Protein AF-A0A835LWM2-F1 (afdb_monomer_lite)

Organism: NCBI:txid261450

pLDDT: mean 86.09, std 10.97, range [42.91, 97.75]

Foldseek 3Di:
DQPQDPVDDPSDDDQQQQAALLSVQALVCVQPDVVVCVVVVNDCVNRVVDDRDFDDQDPVCGSRNNVSLCVVLVPRHSPPVVSSVQSVQAPPDFDADPVRDTDGDDDDDADKDFLVPPVLLVLLVVLLVQADEPDPVLSVLLVVLSVPDGIGGQWDQDDDADADPVHNSTGGDDLQVLQPCVLVVLCVVQFPADPVRPDDGPDDPVNPDVVSSVVCAPPQEDEEASVCSNTNVSSNSSVCSVPHDSRRRYHYYYHDHDDAQPNHDADVVVVRHDDPVRCCVVQNPVRSVVVVVVVVD

Radius of gyration: 26.91 Å; chains: 1; bounding box: 52×51×79 Å

Secondary structure (DSSP, 8-state):
--S--TTSTTS-----TTT-HHHHHHHHHHHH-HHHHHHTT--GGGTTT--------BTTTBS-HHHHHHHHTT---TT-HHHHHHHH-S-SS--B-TTSPBP--------EEETT-HHHHHHHHHHHHTSEES-HHHHHHHHHHHHH--EEE-EESSSSSPEETTEEEEEEPTTTTTSSHHHHHHHHTT----TTS-S-----GGG--HHHHHHHPSPS-EEEEGGGIIIIIHHHHHHHHHHS-GGGS--EEEEEPPPEETTEE-BTTTTB---HHHHHHHH-HHHHHHHHHHTT-

InterPro domains:
  IPR004493 Leucyl-tRNA synthetase, class Ia, archaeal/eukaryotic cytosolic [PTHR45794] (89-212)
  IPR014729 Rossmann-like alpha/beta/alpha sandwich fold [G3DSA:3.40.50.620] (72-296)
  IPR032678 tRNA synthetases class I, catalytic domain [PF01406] (217-294)

Structure (mmCIF, N/CA/C/O backbone):
data_AF-A0A835LWM2-F1
#
_entry.id   AF-A0A835LWM2-F1
#
loop_
_atom_site.group_PDB
_atom_site.id
_atom_site.type_symbol
_atom_site.label_atom_id
_atom_site.label_alt_id
_atom_site.label_comp_id
_atom_site.label_asym_id
_atom_site.label_entity_id
_atom_site.label_seq_id
_atom_site.pdbx_PDB_ins_code
_atom_site.Cartn_x
_atom_site.Cartn_y
_atom_site.Cartn_z
_atom_site.occupancy
_atom_site.B_iso_or_equiv
_atom_site.auth_seq_id
_atom_site.auth_comp_id
_atom_site.auth_asym_id
_atom_site.auth_atom_id
_atom_site.pdbx_PDB_model_num
ATOM 1 N N . MET A 1 1 ? -22.841 -12.335 31.729 1.00 42.91 1 MET A N 1
ATOM 2 C CA . MET A 1 1 ? -21.397 -12.151 31.981 1.00 42.91 1 MET A CA 1
ATOM 3 C C . MET A 1 1 ? -21.048 -10.780 31.449 1.00 42.91 1 MET A C 1
ATOM 5 O O . MET A 1 1 ? -21.473 -10.486 30.340 1.00 42.91 1 MET A O 1
ATOM 9 N N . LEU A 1 2 ? -20.405 -9.938 32.259 1.00 60.16 2 LEU A N 1
ATOM 10 C CA . LEU A 1 2 ? -19.974 -8.602 31.835 1.00 60.16 2 LEU A CA 1
ATOM 11 C C . LEU A 1 2 ? -18.946 -8.735 30.698 1.00 60.16 2 LEU A C 1
ATOM 13 O O . LEU A 1 2 ? -18.281 -9.762 30.588 1.00 60.16 2 LEU A O 1
ATOM 17 N N . THR A 1 3 ? -18.873 -7.732 29.828 1.00 69.06 3 THR A N 1
ATOM 18 C CA . THR A 1 3 ? -18.238 -7.748 28.493 1.00 69.06 3 THR A CA 1
ATOM 19 C C . THR A 1 3 ? -16.703 -7.799 28.482 1.00 69.06 3 THR A C 1
ATOM 21 O O . THR A 1 3 ? -16.093 -7.643 27.425 1.00 69.06 3 THR A O 1
ATOM 24 N N . ILE A 1 4 ? -16.067 -8.063 29.625 1.00 77.25 4 ILE A N 1
ATOM 25 C CA . ILE A 1 4 ? -14.609 -8.104 29.768 1.00 77.25 4 ILE A CA 1
ATOM 26 C C . ILE A 1 4 ? -14.069 -9.385 29.128 1.00 77.25 4 ILE A C 1
ATOM 28 O O . ILE A 1 4 ? -14.462 -10.493 29.500 1.00 77.25 4 ILE A O 1
ATOM 32 N N . LYS A 1 5 ? -13.153 -9.234 28.169 1.00 73.00 5 LYS A N 1
ATOM 33 C CA . LYS A 1 5 ? -12.475 -10.369 27.541 1.00 73.00 5 LYS A CA 1
ATOM 34 C C . LYS A 1 5 ? -11.307 -10.829 28.418 1.00 73.00 5 LYS A C 1
ATOM 36 O O . LYS A 1 5 ? -10.469 -10.022 28.802 1.00 73.00 5 LYS A O 1
ATOM 41 N N . SER A 1 6 ? -11.256 -12.120 28.734 1.00 71.94 6 SER A N 1
ATOM 42 C CA . SER A 1 6 ? -10.211 -12.719 29.580 1.00 71.94 6 SER A CA 1
ATOM 43 C C . SER A 1 6 ? -8.930 -13.084 28.822 1.00 71.94 6 SER A C 1
ATOM 45 O O . SER A 1 6 ? -7.964 -13.517 29.437 1.00 71.94 6 SER A O 1
ATOM 47 N N . ASP A 1 7 ? -8.931 -12.955 27.495 1.00 65.56 7 ASP A N 1
ATOM 48 C CA . ASP A 1 7 ? -7.812 -13.271 26.599 1.00 65.56 7 ASP A CA 1
ATOM 49 C C . ASP A 1 7 ? -6.861 -12.080 26.374 1.00 65.56 7 ASP A C 1
ATOM 51 O O . ASP A 1 7 ? -5.832 -12.231 25.716 1.00 65.56 7 ASP A O 1
ATOM 55 N N . LYS A 1 8 ? -7.186 -10.895 26.914 1.00 56.41 8 LYS A N 1
ATOM 56 C CA . LYS A 1 8 ? -6.400 -9.665 26.758 1.00 56.41 8 LYS A CA 1
ATOM 57 C C . LYS A 1 8 ? -6.154 -8.976 28.101 1.00 56.41 8 LYS A C 1
ATOM 59 O O . LYS A 1 8 ? -7.088 -8.644 28.827 1.00 56.41 8 LYS A O 1
ATOM 64 N N . GLY A 1 9 ? -4.884 -8.689 28.389 1.00 70.25 9 GLY A N 1
ATOM 65 C CA . GLY A 1 9 ? -4.468 -7.957 29.588 1.00 70.25 9 GLY A CA 1
ATOM 66 C C . GLY A 1 9 ? -4.586 -8.775 30.877 1.00 70.25 9 GLY A C 1
ATOM 67 O O . GLY A 1 9 ? -4.495 -9.998 30.871 1.00 70.25 9 GLY A O 1
ATOM 68 N N . THR A 1 10 ? -4.761 -8.085 32.004 1.00 76.75 10 THR A N 1
ATOM 69 C CA . THR A 1 10 ? -4.812 -8.690 33.349 1.00 76.75 10 THR A CA 1
ATOM 70 C C . THR A 1 10 ? -6.222 -9.103 33.780 1.00 76.75 10 THR A C 1
ATOM 72 O O . THR A 1 10 ? -6.407 -9.582 34.896 1.00 76.75 10 THR A O 1
ATOM 75 N N . GLY A 1 11 ? -7.236 -8.871 32.937 1.00 74.50 11 GLY A N 1
ATOM 76 C CA . GLY A 1 11 ? -8.647 -9.003 33.312 1.00 74.50 11 GLY A CA 1
ATOM 77 C C . GLY A 1 11 ? -9.158 -7.896 34.247 1.00 74.50 11 GLY A C 1
ATOM 78 O O . GLY A 1 11 ? -10.322 -7.927 34.640 1.00 74.50 11 GLY A O 1
ATOM 79 N N . ILE A 1 12 ? -8.314 -6.913 34.582 1.00 79.62 12 ILE A N 1
ATOM 80 C CA . ILE A 1 12 ? -8.659 -5.718 35.359 1.00 79.62 12 ILE A CA 1
ATOM 81 C C . ILE A 1 12 ? -8.529 -4.509 34.432 1.00 79.62 12 ILE A C 1
ATOM 83 O O . ILE A 1 12 ? -7.477 -4.301 33.829 1.00 79.62 12 ILE A O 1
ATOM 87 N N . LEU A 1 13 ? -9.596 -3.719 34.321 1.00 81.50 13 LEU A N 1
ATOM 88 C CA . LEU A 1 13 ? -9.661 -2.538 33.461 1.00 81.50 13 LEU A CA 1
ATOM 89 C C . LEU A 1 13 ? -9.778 -1.268 34.307 1.00 81.50 13 LEU A C 1
ATOM 91 O O . LEU A 1 13 ? -10.368 -1.275 35.388 1.00 81.50 13 LEU A O 1
ATOM 95 N N . THR A 1 14 ? -9.210 -0.178 33.805 1.00 86.38 14 THR A N 1
ATOM 96 C CA . THR A 1 14 ? -9.350 1.164 34.379 1.00 86.38 14 THR A CA 1
ATOM 97 C C . THR A 1 14 ? -10.578 1.845 33.792 1.00 86.38 14 THR A C 1
ATOM 99 O O . THR A 1 14 ? -10.717 1.851 32.577 1.00 86.38 14 THR A O 1
ATOM 102 N N . SER A 1 15 ? -11.426 2.442 34.633 1.00 87.75 15 SER A N 1
ATOM 103 C CA . SER A 1 15 ? -12.630 3.152 34.182 1.00 87.75 15 SER A CA 1
ATOM 104 C C . SER A 1 15 ? -12.319 4.618 33.870 1.00 87.75 15 SER A C 1
ATOM 106 O O . SER A 1 15 ? -12.043 5.397 34.785 1.00 87.75 15 SER A O 1
ATOM 108 N N . VAL A 1 16 ? -12.364 4.987 32.587 1.00 87.88 16 VAL A N 1
ATOM 109 C CA . VAL A 1 16 ? -12.176 6.357 32.082 1.00 87.88 16 VAL A CA 1
ATOM 110 C C . VAL A 1 16 ? -13.416 6.774 31.271 1.00 87.88 16 VAL A C 1
ATOM 112 O O . VAL A 1 16 ? -13.389 6.819 30.041 1.00 87.88 16 VAL A O 1
ATOM 115 N N . PRO A 1 17 ? -14.545 7.076 31.940 1.00 88.19 17 PRO A N 1
ATOM 116 C CA . PRO A 1 17 ? -15.842 7.269 31.284 1.00 88.19 17 PRO A CA 1
ATOM 117 C C . PRO A 1 17 ? -15.944 8.539 30.423 1.00 88.19 17 PRO A C 1
ATOM 119 O O . PRO A 1 17 ? -16.955 8.734 29.758 1.00 88.19 17 PRO A O 1
ATOM 122 N N . SER A 1 18 ? -14.941 9.421 30.434 1.00 86.31 18 SER A N 1
ATOM 123 C CA . SER A 1 18 ? -14.879 10.593 29.551 1.00 86.31 18 SER A CA 1
ATOM 124 C C . SER A 1 18 ? -14.502 10.239 28.119 1.00 86.31 18 SER A C 1
ATOM 126 O O . SER A 1 18 ? -14.998 10.876 27.191 1.00 86.31 18 SER A O 1
ATOM 128 N N . ASP A 1 19 ? -13.659 9.218 27.949 1.00 81.06 19 ASP A N 1
ATOM 129 C CA . ASP A 1 19 ? -12.962 8.929 26.691 1.00 81.06 19 ASP A CA 1
ATOM 130 C C . ASP A 1 19 ? -13.097 7.467 26.233 1.00 81.06 19 ASP A C 1
ATOM 132 O O . ASP A 1 19 ? -12.756 7.135 25.102 1.00 81.06 19 ASP A O 1
ATOM 136 N N . SER A 1 20 ? -13.658 6.588 27.071 1.00 84.12 20 SER A N 1
ATOM 137 C CA . SER A 1 20 ? -13.961 5.194 26.731 1.00 84.12 20 SER A CA 1
ATOM 138 C C . SER A 1 20 ? -15.479 4.945 26.675 1.00 84.12 20 SER A C 1
ATOM 140 O O . SER A 1 20 ? -16.155 5.054 27.706 1.00 84.12 20 SER A O 1
ATOM 142 N N . PRO A 1 21 ? -16.042 4.570 25.503 1.00 87.62 21 PRO A N 1
ATOM 143 C CA . PRO A 1 21 ? -17.463 4.238 25.365 1.00 87.62 21 PRO A CA 1
ATOM 144 C C . PRO A 1 21 ? -17.939 3.099 26.280 1.00 87.62 21 PRO A C 1
ATOM 146 O O . PRO A 1 21 ? -19.054 3.162 26.803 1.00 87.62 21 PRO A O 1
ATOM 149 N N . ASP A 1 22 ? -17.108 2.073 26.522 1.00 86.94 22 ASP A N 1
ATOM 150 C CA . ASP A 1 22 ? -17.476 0.980 27.439 1.00 86.94 22 ASP A CA 1
ATOM 151 C C . ASP A 1 22 ? -17.623 1.487 28.870 1.00 86.94 22 ASP A C 1
ATOM 153 O O . ASP A 1 22 ? -18.578 1.128 29.558 1.00 86.94 22 ASP A O 1
ATOM 157 N N . ASP A 1 23 ? -16.678 2.318 29.315 1.00 89.62 23 ASP A N 1
ATOM 158 C CA . ASP A 1 23 ? -16.630 2.806 30.691 1.00 89.62 23 ASP A CA 1
ATOM 159 C C . ASP A 1 23 ? -17.787 3.763 30.955 1.00 89.62 23 ASP A C 1
ATOM 161 O O . ASP A 1 23 ? -18.450 3.667 31.993 1.00 89.62 23 ASP A O 1
ATOM 165 N N . PHE A 1 24 ? -18.084 4.632 29.981 1.00 90.31 24 PHE A N 1
ATOM 166 C CA . PHE A 1 24 ? -19.255 5.500 30.013 1.00 90.31 24 PHE A CA 1
ATOM 167 C C . PHE A 1 24 ? -20.541 4.679 30.145 1.00 90.31 24 PHE A C 1
ATOM 169 O O . PHE A 1 24 ? -21.335 4.911 31.060 1.00 90.31 24 PHE A O 1
ATOM 176 N N . MET A 1 25 ? -20.733 3.669 29.288 1.00 90.56 25 MET A N 1
ATOM 177 C CA . MET A 1 25 ? -21.950 2.856 29.300 1.00 90.56 25 MET A CA 1
ATOM 178 C C . MET A 1 25 ? -22.062 1.942 30.521 1.00 90.56 25 MET A C 1
ATOM 180 O O . MET A 1 25 ? -23.168 1.740 31.029 1.00 90.56 25 MET A O 1
ATOM 184 N N . ALA A 1 26 ? -20.950 1.414 31.033 1.00 91.06 26 ALA A N 1
ATOM 185 C CA . ALA A 1 26 ? -20.928 0.622 32.257 1.00 91.06 26 ALA A CA 1
ATOM 186 C C . ALA A 1 26 ? -21.285 1.476 33.483 1.00 91.06 26 ALA A C 1
ATOM 188 O O . ALA A 1 26 ? -22.109 1.059 34.305 1.00 91.06 26 ALA A O 1
ATOM 189 N N . LEU A 1 27 ? -20.733 2.692 33.583 1.00 91.12 27 LEU A N 1
ATOM 190 C CA . LEU A 1 27 ? -21.078 3.648 34.636 1.00 91.12 27 LEU A CA 1
ATOM 191 C C . LEU A 1 27 ? -22.541 4.100 34.523 1.00 91.12 27 LEU A C 1
ATOM 193 O O . LEU A 1 27 ? -23.259 4.124 35.524 1.00 91.12 27 LEU A O 1
ATOM 197 N N . HIS A 1 28 ? -23.006 4.397 33.310 1.00 90.94 28 HIS A N 1
ATOM 198 C CA . HIS A 1 28 ? -24.390 4.774 33.031 1.00 90.94 28 HIS A CA 1
ATOM 199 C C . HIS A 1 28 ? -25.379 3.664 33.425 1.00 90.94 28 HIS A C 1
ATOM 201 O O . HIS A 1 28 ? -26.352 3.922 34.137 1.00 90.94 28 HIS A O 1
ATOM 207 N N . ASP A 1 29 ? -25.104 2.410 33.050 1.00 91.38 29 ASP A N 1
ATOM 208 C CA . ASP A 1 29 ? -25.907 1.250 33.450 1.00 91.38 29 ASP A CA 1
ATOM 209 C C . ASP A 1 29 ? -25.935 1.078 34.976 1.00 91.38 29 ASP A C 1
ATOM 211 O O . ASP A 1 29 ? -26.999 0.821 35.549 1.00 91.38 29 ASP A O 1
ATOM 215 N N . LEU A 1 30 ? -24.792 1.249 35.651 1.00 90.81 30 LEU A N 1
ATOM 216 C CA . LEU A 1 30 ? -24.713 1.187 37.110 1.00 90.81 30 LEU A CA 1
ATOM 217 C C . LEU A 1 30 ? -25.484 2.325 37.781 1.00 90.81 30 LEU A C 1
ATOM 219 O O . LEU A 1 30 ? -26.074 2.078 38.830 1.00 90.81 30 LEU A O 1
ATOM 223 N N . LYS A 1 31 ? -25.537 3.533 37.204 1.00 91.12 31 LYS A N 1
ATOM 224 C CA . LYS A 1 31 ? -26.356 4.649 37.713 1.00 91.12 31 LYS A CA 1
ATOM 225 C C . LYS A 1 31 ? -27.856 4.401 37.509 1.00 91.12 31 LYS A C 1
ATOM 227 O O . LYS A 1 31 ? -28.630 4.591 38.449 1.00 91.12 31 LYS A O 1
ATOM 232 N N . GLN A 1 32 ? -28.267 3.923 36.333 1.00 90.62 32 GLN A N 1
ATOM 233 C CA . GLN A 1 32 ? -29.682 3.770 35.970 1.00 90.62 32 GLN A CA 1
ATOM 234 C C . GLN A 1 32 ? -30.365 2.512 36.517 1.00 90.62 32 GLN A C 1
ATOM 236 O O . GLN A 1 32 ? -31.584 2.511 36.679 1.00 90.62 32 GLN A O 1
ATOM 241 N N . LYS A 1 33 ? -29.622 1.429 36.785 1.00 91.38 33 LYS A N 1
ATOM 242 C CA . LYS A 1 33 ? -30.196 0.124 37.159 1.00 91.38 33 LYS A CA 1
ATOM 243 C C . LYS A 1 33 ? -29.842 -0.247 38.611 1.00 91.38 33 LYS A C 1
ATOM 245 O O . LYS A 1 33 ? -28.881 -0.987 38.825 1.00 91.38 33 LYS A O 1
ATOM 250 N N . PRO A 1 34 ? -30.643 0.149 39.626 1.00 90.12 34 PRO A N 1
ATOM 251 C CA . PRO A 1 34 ? -30.417 -0.247 41.024 1.00 90.12 34 PRO A CA 1
ATOM 252 C C . PRO A 1 34 ? -30.343 -1.766 41.230 1.00 90.12 34 PRO A C 1
ATOM 254 O O . PRO A 1 34 ? -29.564 -2.249 42.047 1.00 90.12 34 PRO A O 1
ATOM 257 N N . ALA A 1 35 ? -31.096 -2.540 40.438 1.00 89.88 35 ALA A N 1
ATOM 258 C CA . ALA A 1 35 ? -31.050 -4.002 40.465 1.00 89.88 35 ALA A CA 1
ATOM 259 C C . ALA A 1 35 ? -29.667 -4.566 40.086 1.00 89.88 35 ALA A C 1
ATOM 261 O O . ALA A 1 35 ? -29.256 -5.597 40.615 1.00 89.88 35 ALA A O 1
ATOM 262 N N . LEU A 1 36 ? -28.931 -3.884 39.198 1.00 87.94 36 LEU A N 1
ATOM 263 C CA . LEU A 1 36 ? -27.567 -4.262 38.833 1.00 87.94 36 LEU A CA 1
ATOM 264 C C . LEU A 1 36 ? -26.616 -4.039 40.014 1.00 87.94 36 LEU A C 1
ATOM 266 O O . LEU A 1 36 ? -25.817 -4.919 40.324 1.00 87.94 36 LEU A O 1
ATOM 270 N N . ARG A 1 37 ? -26.760 -2.909 40.719 1.00 91.56 37 ARG A N 1
ATOM 271 C CA . ARG A 1 37 ? -25.985 -2.608 41.931 1.00 91.56 37 ARG A CA 1
ATOM 272 C C . ARG A 1 37 ? -26.254 -3.631 43.036 1.00 91.56 37 ARG A C 1
ATOM 274 O O . ARG A 1 37 ? -25.315 -4.221 43.565 1.00 91.56 37 ARG A O 1
ATOM 281 N N . ALA A 1 38 ? -27.528 -3.933 43.292 1.00 91.06 38 ALA A N 1
ATOM 282 C CA . ALA A 1 38 ? -27.942 -4.927 44.281 1.00 91.06 38 ALA A CA 1
ATOM 283 C C . ALA A 1 38 ? -27.406 -6.335 43.969 1.00 91.06 38 ALA A C 1
ATOM 285 O O . ALA A 1 38 ? -26.921 -7.021 44.865 1.00 91.06 38 ALA A O 1
ATOM 286 N N . LYS A 1 39 ? -27.432 -6.751 42.694 1.00 91.81 39 LYS A N 1
ATOM 287 C CA . LYS A 1 39 ? -26.934 -8.064 42.253 1.00 91.81 39 LYS A CA 1
ATOM 288 C C . LYS A 1 39 ? -25.456 -8.289 42.584 1.00 91.81 39 LYS A C 1
ATOM 290 O O . LYS A 1 39 ? -25.072 -9.416 42.884 1.00 91.81 39 LYS A O 1
ATOM 295 N N . TYR A 1 40 ? -24.639 -7.243 42.494 1.00 89.56 40 TYR A N 1
ATOM 296 C CA . TYR A 1 40 ? -23.192 -7.318 42.707 1.00 89.56 40 TYR A CA 1
ATOM 297 C C . TYR A 1 40 ? -22.746 -6.755 44.065 1.00 89.56 40 TYR A C 1
ATOM 299 O O . TYR A 1 40 ? -21.550 -6.659 44.314 1.00 89.56 40 TYR A O 1
ATOM 307 N N . GLY A 1 41 ? -23.684 -6.385 44.946 1.00 91.88 41 GLY A N 1
ATOM 308 C CA . GLY A 1 41 ? -23.368 -5.803 46.254 1.00 91.88 41 GLY A CA 1
ATOM 309 C C . GLY A 1 41 ? -22.693 -4.429 46.178 1.00 91.88 41 GLY A C 1
ATOM 310 O O . GLY A 1 41 ? -21.988 -4.038 47.106 1.00 91.88 41 GLY A O 1
ATOM 311 N N . VAL A 1 42 ? -22.883 -3.699 45.076 1.00 92.06 42 VAL A N 1
ATOM 312 C CA . VAL A 1 42 ? -22.322 -2.358 44.878 1.00 92.06 42 VAL A CA 1
ATOM 313 C C . VAL A 1 42 ? -23.188 -1.347 45.619 1.00 92.06 42 VAL A C 1
ATOM 315 O O . VAL A 1 42 ? -24.398 -1.282 45.405 1.00 92.06 42 VAL A O 1
ATOM 318 N N . LYS A 1 43 ? -22.575 -0.551 46.494 1.00 92.19 43 LYS A N 1
ATOM 319 C CA . LYS A 1 43 ? -23.281 0.486 47.249 1.00 92.19 43 LYS A CA 1
ATOM 320 C C . LYS A 1 43 ? -23.489 1.743 46.408 1.00 92.19 43 LYS A C 1
ATOM 322 O O . LYS A 1 43 ? -22.657 2.084 45.572 1.00 92.19 43 LYS A O 1
ATOM 327 N N . ASP A 1 44 ? -24.560 2.476 46.694 1.00 90.75 44 ASP A N 1
ATOM 328 C CA . ASP A 1 44 ? -24.880 3.732 46.008 1.00 90.75 44 ASP A CA 1
ATOM 329 C C . ASP A 1 44 ? -23.759 4.782 46.150 1.00 90.75 44 ASP A C 1
ATOM 331 O O . ASP A 1 44 ? -23.436 5.473 45.185 1.00 90.75 44 ASP A O 1
ATOM 335 N N . GLU A 1 45 ? -23.097 4.829 47.311 1.00 93.00 45 GLU A N 1
ATOM 336 C CA . GLU A 1 45 ? -21.941 5.698 47.590 1.00 93.00 45 GLU A CA 1
ATOM 337 C C . GLU A 1 45 ? -20.729 5.444 46.674 1.00 93.00 45 GLU A C 1
ATOM 339 O O . GLU A 1 45 ? -19.902 6.332 46.504 1.00 93.00 45 GLU A O 1
ATOM 344 N N . TRP A 1 46 ? -20.623 4.262 46.055 1.00 91.56 46 TRP A N 1
ATOM 345 C CA . TRP A 1 46 ? -19.506 3.906 45.170 1.00 91.56 46 TRP A CA 1
ATOM 346 C C . TRP A 1 46 ? -19.749 4.255 43.701 1.00 91.56 46 TRP A C 1
ATOM 348 O O . TRP A 1 46 ? -18.865 4.043 42.878 1.00 91.56 46 TRP A O 1
ATOM 358 N N . VAL A 1 47 ? -20.942 4.744 43.347 1.00 91.25 47 VAL A N 1
ATOM 359 C CA . VAL A 1 47 ? -21.322 4.986 41.946 1.00 91.25 47 VAL A CA 1
ATOM 360 C C . VAL A 1 47 ? -21.981 6.347 41.771 1.00 91.25 47 VAL A C 1
ATOM 362 O O . VAL A 1 47 ? -21.578 7.112 40.901 1.00 91.25 47 VAL A O 1
ATOM 365 N N . LEU A 1 48 ? -23.003 6.658 42.574 1.00 90.56 48 LEU A N 1
ATOM 366 C CA . LEU A 1 48 ? -23.838 7.843 42.362 1.00 90.56 48 LEU A CA 1
ATOM 367 C C . LEU A 1 48 ? -23.071 9.172 42.471 1.00 90.56 48 LEU A C 1
ATOM 369 O O . LEU A 1 48 ? -23.352 10.043 41.653 1.00 90.56 48 LEU A O 1
ATOM 373 N N . PRO A 1 49 ? -22.102 9.348 43.395 1.00 94.50 49 PRO A N 1
ATOM 374 C CA . PRO A 1 49 ? -21.346 10.598 43.490 1.00 94.50 49 PRO A CA 1
ATOM 375 C C . PRO A 1 49 ? -20.355 10.835 42.342 1.00 94.50 49 PRO A C 1
ATOM 377 O O . PRO A 1 49 ? -19.854 11.949 42.199 1.00 94.50 49 PRO A O 1
ATOM 380 N N . PHE A 1 50 ? -20.020 9.807 41.556 1.00 90.88 50 PHE A N 1
ATOM 381 C CA . PHE A 1 50 ? -18.985 9.907 40.531 1.00 90.88 50 PHE A CA 1
ATOM 382 C C . PHE A 1 50 ? -19.571 10.388 39.207 1.00 90.88 50 PHE A C 1
ATOM 384 O O . PHE A 1 50 ? -20.298 9.667 38.522 1.00 90.88 50 PHE A O 1
ATOM 391 N N . GLU A 1 51 ? -19.249 11.624 38.842 1.00 89.44 51 GLU A N 1
ATOM 392 C CA . GLU A 1 51 ? -19.571 12.207 37.541 1.00 89.44 51 GLU A CA 1
ATOM 393 C C . GLU A 1 51 ? -18.429 12.027 36.538 1.00 89.44 51 GLU A C 1
ATOM 395 O O . GLU A 1 51 ? -17.276 11.811 36.910 1.00 89.44 51 GLU A O 1
ATOM 400 N N . VAL A 1 52 ? -18.761 12.110 35.248 1.00 88.44 52 VAL A N 1
ATOM 401 C CA . VAL A 1 52 ? -17.773 12.020 34.167 1.00 88.44 52 VAL A CA 1
ATOM 402 C C . VAL A 1 52 ? -16.902 13.275 34.178 1.00 88.44 52 VAL A C 1
ATOM 404 O O . VAL A 1 52 ? -17.389 14.377 33.905 1.00 88.44 52 VAL A O 1
ATOM 407 N N . LEU A 1 53 ? -15.623 13.099 34.508 1.00 87.25 53 LEU A N 1
ATOM 408 C CA . LEU A 1 53 ? -14.636 14.174 34.570 1.00 87.25 53 LEU A CA 1
ATOM 409 C C . LEU A 1 53 ? -14.002 14.388 33.190 1.00 87.25 53 LEU A C 1
ATOM 411 O O . LEU A 1 53 ? -13.458 13.430 32.652 1.00 87.25 53 LEU A O 1
ATOM 415 N N . PRO A 1 54 ? -14.032 15.604 32.622 1.00 86.62 54 PRO A N 1
ATOM 416 C CA . PRO A 1 54 ? -13.359 15.884 31.358 1.00 86.62 54 PRO A CA 1
ATOM 417 C C . PRO A 1 54 ? -11.835 15.829 31.535 1.00 86.62 54 PRO A C 1
ATOM 419 O O . PRO A 1 54 ? -11.292 16.462 32.443 1.00 86.62 54 PRO A O 1
ATOM 422 N N . ILE A 1 55 ? -11.147 15.078 30.670 1.00 78.12 55 ILE A N 1
ATOM 423 C CA . ILE A 1 55 ? -9.681 14.917 30.705 1.00 78.12 55 ILE A CA 1
ATOM 424 C C . ILE A 1 55 ? -9.068 15.403 29.394 1.00 78.12 55 ILE A C 1
ATOM 426 O O . ILE A 1 55 ? -8.160 16.234 29.402 1.00 78.12 55 ILE A O 1
ATOM 430 N N . ILE A 1 56 ? -9.566 14.890 28.269 1.00 77.31 56 ILE A N 1
ATOM 431 C CA . ILE A 1 56 ? -9.046 15.178 26.936 1.00 77.31 56 ILE A CA 1
ATOM 432 C C . ILE A 1 56 ? -10.093 15.981 26.173 1.00 77.31 56 ILE A C 1
ATOM 434 O O . ILE A 1 56 ? -11.260 15.610 26.120 1.00 77.31 56 ILE A O 1
ATOM 438 N N . ASN A 1 57 ? -9.665 17.086 25.563 1.00 79.50 57 ASN A N 1
ATOM 439 C CA . ASN A 1 57 ? -10.502 17.842 24.644 1.00 79.50 57 ASN A CA 1
ATOM 440 C C . ASN A 1 57 ? -10.116 17.501 23.205 1.00 79.50 57 ASN A C 1
ATOM 442 O O . ASN A 1 57 ? -9.022 17.849 22.752 1.00 79.50 57 ASN A O 1
ATOM 446 N N . ILE A 1 58 ? -11.018 16.830 22.495 1.00 75.19 58 ILE A N 1
ATOM 447 C CA . ILE A 1 58 ? -10.861 16.509 21.079 1.00 75.19 58 ILE A CA 1
ATOM 448 C C . ILE A 1 58 ? -11.659 17.552 20.285 1.00 75.19 58 ILE A C 1
ATOM 450 O O . ILE A 1 58 ? -12.868 17.634 20.485 1.00 75.19 58 ILE A O 1
ATOM 454 N N . PRO A 1 59 ? -11.051 18.328 19.366 1.00 72.62 59 PRO A N 1
ATOM 455 C CA . PRO A 1 59 ? -11.706 19.472 18.716 1.00 72.62 59 PRO A CA 1
ATOM 456 C C . PRO A 1 59 ? -13.098 19.203 18.118 1.00 72.62 59 PRO A C 1
ATOM 458 O O . PRO A 1 59 ? -13.962 20.076 18.149 1.00 72.62 59 PRO A O 1
ATOM 461 N N . GLU A 1 60 ? -13.338 17.997 17.603 1.00 73.62 60 GLU A N 1
ATOM 462 C CA . GLU A 1 60 ? -14.611 17.597 16.984 1.00 73.62 60 GLU A CA 1
ATOM 463 C C . GLU A 1 60 ? -15.611 17.001 17.996 1.00 73.62 60 GLU A C 1
ATOM 465 O O . GLU A 1 60 ? -16.834 17.130 17.845 1.00 73.62 60 GLU A O 1
ATOM 470 N N . PHE A 1 61 ? -15.115 16.396 19.079 1.00 70.00 61 PHE A N 1
ATOM 471 C CA . PHE A 1 61 ? -15.929 15.655 20.047 1.00 70.00 61 PHE A CA 1
ATOM 472 C C . PHE A 1 61 ? -16.141 16.388 21.381 1.00 70.00 61 PHE A C 1
ATOM 474 O O . PHE A 1 61 ? -17.088 16.074 22.097 1.00 70.00 61 PHE A O 1
ATOM 481 N N . GLY A 1 62 ? -15.359 17.426 21.668 1.00 82.38 62 GLY A N 1
ATOM 482 C CA . GLY A 1 62 ? -15.374 18.159 22.930 1.00 82.38 62 GLY A CA 1
ATOM 483 C C . GLY A 1 62 ? -14.548 17.479 24.022 1.00 82.38 62 GLY A C 1
ATOM 484 O O . GLY A 1 62 ? -13.673 16.659 23.749 1.00 82.38 62 GLY A O 1
ATOM 485 N N . ASP A 1 63 ? -14.841 17.838 25.269 1.00 84.69 63 ASP A N 1
ATOM 486 C CA . ASP A 1 63 ? -14.138 17.413 26.485 1.00 84.69 63 ASP A CA 1
ATOM 487 C C . ASP A 1 63 ? -14.678 16.107 27.108 1.00 84.69 63 ASP A C 1
ATOM 489 O O . ASP A 1 63 ? -14.153 15.624 28.113 1.00 84.69 63 ASP A O 1
ATOM 493 N N . LYS A 1 64 ? -15.727 15.533 26.502 1.00 85.69 64 LYS A N 1
ATOM 494 C CA . LYS A 1 64 ? -16.351 14.249 26.861 1.00 85.69 64 LYS A CA 1
ATOM 495 C C . LYS A 1 64 ? -16.676 13.443 25.608 1.00 85.69 64 LYS A C 1
ATOM 497 O O . LYS A 1 64 ? -17.834 13.292 25.204 1.00 85.69 64 LYS A O 1
ATOM 502 N N . SER A 1 65 ? -15.623 12.966 24.961 1.00 82.94 65 SER A N 1
ATOM 503 C CA . SER A 1 65 ? -15.705 12.292 23.668 1.00 82.94 65 SER A CA 1
ATOM 504 C C . SER A 1 65 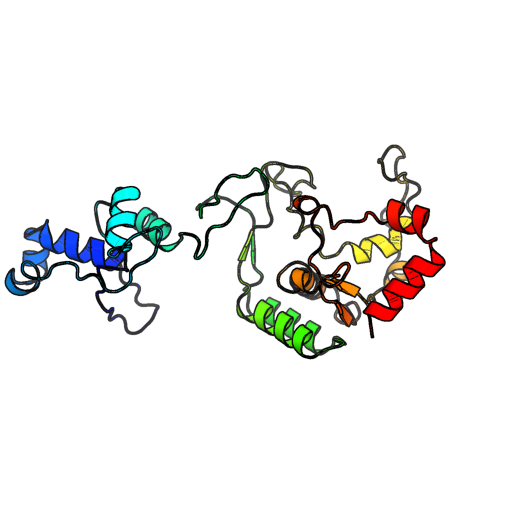? -16.598 11.042 23.708 1.00 82.94 65 SER A C 1
ATOM 506 O O . SER A 1 65 ? -17.490 10.899 22.868 1.00 82.94 65 SER A O 1
ATOM 508 N N . ALA A 1 66 ? -16.460 10.197 24.734 1.00 84.81 66 ALA A N 1
ATOM 509 C CA . ALA A 1 66 ? -17.232 8.963 24.875 1.00 84.81 66 ALA A CA 1
ATOM 510 C C . ALA A 1 66 ? -18.736 9.204 25.057 1.00 84.81 66 ALA A C 1
ATOM 512 O O . ALA A 1 66 ? -19.549 8.506 24.449 1.00 84.81 66 ALA A O 1
ATOM 513 N N . GLU A 1 67 ? -19.118 10.209 25.851 1.00 87.50 67 GLU A N 1
ATOM 514 C CA . GLU A 1 67 ? -20.523 10.579 26.068 1.00 87.50 67 GLU A CA 1
ATOM 515 C C . GLU A 1 67 ? -21.184 11.017 24.755 1.00 87.50 67 GLU A C 1
ATOM 517 O O . GLU A 1 67 ? -22.298 10.588 24.433 1.00 87.50 67 GLU A O 1
ATOM 522 N N . LYS A 1 68 ? -20.476 11.829 23.960 1.00 85.19 68 LYS A N 1
ATOM 523 C CA . LYS A 1 68 ? -20.972 12.325 22.673 1.00 85.19 68 LYS A CA 1
ATOM 524 C C . LYS A 1 68 ? -21.130 11.198 21.655 1.00 85.19 68 LYS A C 1
ATOM 526 O O . LYS A 1 68 ? -22.177 11.108 21.018 1.00 85.19 68 LYS A O 1
ATOM 531 N N . VAL A 1 69 ? -20.138 10.313 21.542 1.00 84.56 69 VAL A N 1
ATOM 532 C CA . VAL A 1 69 ? -20.194 9.154 20.634 1.00 84.56 69 VAL A CA 1
ATOM 533 C C . VAL A 1 69 ? -21.328 8.203 21.028 1.00 84.56 69 VAL A C 1
ATOM 535 O O . VAL A 1 69 ? -22.149 7.850 20.181 1.00 84.56 69 VAL A O 1
ATOM 538 N N . CYS A 1 70 ? -21.456 7.858 22.315 1.00 86.62 70 CYS A N 1
ATOM 539 C CA . CYS A 1 70 ? -22.537 6.986 22.794 1.00 86.62 70 CYS A CA 1
ATOM 540 C C . CYS A 1 70 ? -23.926 7.598 22.556 1.00 86.62 70 CYS A C 1
ATOM 542 O O . CYS A 1 70 ? -24.865 6.886 22.195 1.00 86.62 70 CYS A O 1
ATOM 544 N N . SER A 1 71 ? -24.056 8.917 22.721 1.00 86.38 71 SER A N 1
ATOM 545 C CA . SER A 1 71 ? -25.304 9.643 22.464 1.00 86.38 71 SER A CA 1
ATOM 546 C C . SER A 1 71 ? -25.658 9.675 20.975 1.00 86.38 71 SER A C 1
ATOM 548 O O . SER A 1 71 ? -26.812 9.433 20.616 1.00 86.38 71 SER A O 1
ATOM 550 N N . ASN A 1 72 ? -24.672 9.917 20.105 1.00 85.19 72 ASN A N 1
ATOM 551 C CA . ASN A 1 72 ? -24.852 9.945 18.651 1.00 85.19 72 ASN A CA 1
ATOM 552 C C . ASN A 1 72 ? -25.285 8.577 18.105 1.00 85.19 72 ASN A C 1
ATOM 554 O O . ASN A 1 72 ? -26.254 8.495 17.349 1.00 85.19 72 ASN A O 1
ATOM 558 N N . LEU A 1 73 ? -24.623 7.505 18.552 1.00 84.25 73 LEU A N 1
ATOM 559 C CA . LEU A 1 73 ? -24.929 6.119 18.176 1.00 84.25 73 LEU A CA 1
ATOM 560 C C . LEU A 1 73 ? -26.122 5.527 18.950 1.00 84.25 73 LEU A C 1
ATOM 562 O O . LEU A 1 73 ? -26.507 4.382 18.725 1.00 84.25 73 LEU A O 1
ATOM 566 N N . LYS A 1 74 ? -26.748 6.309 19.845 1.00 88.06 74 LYS A N 1
ATOM 567 C CA . LYS A 1 74 ? -27.917 5.922 20.659 1.00 88.06 74 LYS A CA 1
ATOM 568 C C . LYS A 1 74 ? -27.710 4.609 21.428 1.00 88.06 74 LYS A C 1
ATOM 570 O O . LYS A 1 74 ? -28.637 3.801 21.535 1.00 88.06 74 LYS A O 1
ATOM 575 N N . ILE A 1 75 ? -26.515 4.418 21.982 1.00 87.44 75 ILE A N 1
ATOM 576 C CA . ILE A 1 75 ? -26.144 3.232 22.764 1.00 87.44 75 ILE A CA 1
ATOM 577 C C . ILE A 1 75 ? -26.901 3.257 24.094 1.00 87.44 75 ILE A C 1
ATOM 579 O O . ILE A 1 75 ? -26.908 4.271 24.791 1.00 87.44 75 ILE A O 1
ATOM 583 N N . LYS A 1 76 ? -27.577 2.158 24.454 1.00 85.88 76 LYS A N 1
ATOM 584 C CA . LYS A 1 76 ? -28.470 2.116 25.628 1.00 85.88 76 LYS A CA 1
ATOM 585 C C . LYS A 1 76 ? -27.942 1.251 26.758 1.00 85.88 76 LYS A C 1
ATOM 587 O O . LYS A 1 76 ? -28.339 1.453 27.905 1.00 85.88 76 LYS A O 1
ATOM 592 N N . SER A 1 77 ? -27.085 0.277 26.467 1.00 86.31 77 SER A N 1
ATOM 593 C CA . SER A 1 77 ? -26.484 -0.578 27.487 1.00 86.31 77 SER A CA 1
ATOM 594 C C . SER A 1 77 ? -25.067 -0.995 27.116 1.00 86.31 77 SER A C 1
ATOM 596 O O . SER A 1 77 ? -24.727 -1.134 25.949 1.00 86.31 77 SER A O 1
ATOM 598 N N . GLN A 1 78 ? -24.270 -1.333 28.130 1.00 83.31 78 GLN A N 1
ATOM 599 C CA . 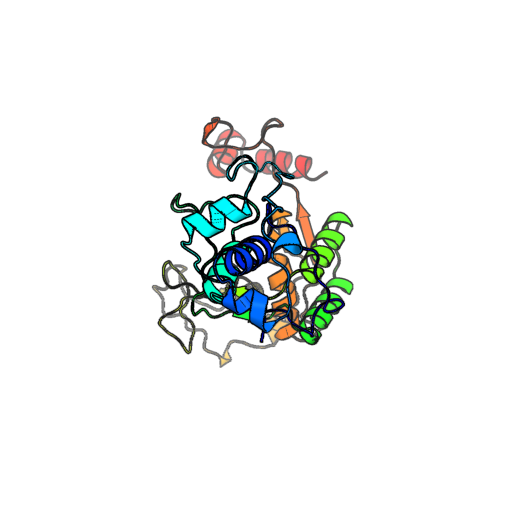GLN A 1 78 ? -22.950 -1.948 27.952 1.00 83.31 78 GLN A CA 1
ATOM 600 C C . GLN A 1 78 ? -22.984 -3.306 27.214 1.00 83.31 78 GLN A C 1
ATOM 602 O O . GLN A 1 78 ? -21.943 -3.864 26.881 1.00 83.31 78 GLN A O 1
ATOM 607 N N . ASN A 1 79 ? -24.174 -3.886 27.013 1.00 83.88 79 ASN A N 1
ATOM 608 C CA . ASN A 1 79 ? -24.357 -5.141 26.284 1.00 83.88 79 ASN A CA 1
ATOM 609 C C . ASN A 1 79 ? -24.550 -4.942 24.774 1.00 83.88 79 ASN A C 1
ATOM 611 O O . ASN A 1 79 ? -24.561 -5.940 24.053 1.00 83.88 79 ASN A O 1
ATOM 615 N N . ASP A 1 80 ? -24.675 -3.698 24.301 1.00 83.94 80 ASP A N 1
ATOM 616 C CA . ASP A 1 80 ? -24.813 -3.353 22.882 1.00 83.94 80 ASP A CA 1
ATOM 617 C C . ASP A 1 80 ? -23.443 -3.473 22.187 1.00 83.94 80 ASP A C 1
ATOM 619 O O . ASP A 1 80 ? -22.834 -2.486 21.779 1.00 83.94 80 ASP A O 1
ATOM 623 N N . LYS A 1 81 ? -22.912 -4.702 22.122 1.00 79.25 81 LYS A N 1
ATOM 624 C CA . LYS A 1 81 ? -21.529 -4.997 21.712 1.00 79.25 81 LYS A CA 1
ATOM 625 C C . LYS A 1 81 ? -21.180 -4.460 20.329 1.00 79.25 81 LYS A C 1
ATOM 627 O O . LYS A 1 81 ? -20.060 -3.995 20.155 1.00 79.25 81 LYS A O 1
ATOM 632 N N . ASP A 1 82 ? -22.116 -4.529 19.389 1.00 76.50 82 ASP A N 1
ATOM 633 C CA . ASP A 1 82 ? -21.882 -4.115 18.005 1.00 76.50 82 ASP A CA 1
ATOM 634 C C . ASP A 1 82 ? -21.793 -2.586 17.910 1.00 76.50 82 ASP A C 1
ATOM 636 O O . ASP A 1 82 ? -20.812 -2.065 17.390 1.00 76.50 82 ASP A O 1
ATOM 640 N N . LEU A 1 83 ? -22.724 -1.865 18.547 1.00 79.75 83 LEU A N 1
ATOM 641 C CA . LEU A 1 83 ? -22.696 -0.397 18.614 1.00 79.75 83 LEU A CA 1
ATOM 642 C C . LEU A 1 83 ? -21.491 0.128 19.410 1.00 79.75 83 LEU A C 1
ATOM 644 O O . LEU A 1 83 ? -20.918 1.159 19.073 1.00 79.75 83 LEU A O 1
ATOM 648 N N . LEU A 1 84 ? -21.073 -0.578 20.466 1.00 78.06 84 LEU A N 1
ATOM 649 C CA . LEU A 1 84 ? -19.862 -0.238 21.222 1.00 78.06 84 LEU A CA 1
ATOM 650 C C . LEU A 1 84 ? -18.577 -0.556 20.456 1.00 78.06 84 LEU A C 1
ATOM 652 O O . LEU A 1 84 ? -17.557 0.088 20.690 1.00 78.06 84 LEU A O 1
ATOM 656 N N . ALA A 1 85 ? -18.593 -1.555 19.574 1.00 72.25 85 ALA A N 1
ATOM 657 C CA . ALA A 1 85 ? -17.480 -1.814 18.673 1.00 72.25 85 ALA A CA 1
ATOM 658 C C . ALA A 1 85 ? -17.402 -0.720 17.604 1.00 72.25 85 ALA A C 1
ATOM 660 O O . ALA A 1 85 ? -16.314 -0.213 17.360 1.00 72.25 85 ALA A O 1
ATOM 661 N N . GLU A 1 86 ? -18.536 -0.298 17.047 1.00 70.81 86 GLU A N 1
ATOM 662 C CA . GLU A 1 86 ? -18.636 0.824 16.107 1.00 70.81 86 GLU A CA 1
ATOM 663 C C . GLU A 1 86 ? -18.132 2.129 16.740 1.00 70.81 86 GLU A C 1
ATOM 665 O O . GLU A 1 86 ? -17.242 2.771 16.192 1.00 70.81 86 GLU A O 1
ATOM 670 N N . ALA A 1 87 ? -18.559 2.435 17.970 1.00 71.44 87 ALA A N 1
ATOM 671 C CA . ALA A 1 87 ? -18.097 3.595 18.740 1.00 71.44 87 ALA A CA 1
ATOM 672 C C . ALA A 1 87 ? -16.574 3.652 18.959 1.00 71.44 87 ALA A C 1
ATOM 674 O O . ALA A 1 87 ? -16.016 4.729 19.147 1.00 71.44 87 ALA A O 1
ATOM 675 N N . LYS A 1 88 ? -15.900 2.497 18.978 1.00 69.62 88 LYS A N 1
ATOM 676 C CA . LYS A 1 88 ? -14.433 2.394 19.108 1.00 69.62 88 LYS A CA 1
ATOM 677 C C . LYS A 1 88 ? -13.716 2.360 17.770 1.00 69.62 88 LYS A C 1
ATOM 679 O O . LYS A 1 88 ? -12.494 2.454 17.743 1.00 69.62 88 LYS A O 1
ATOM 684 N N . SER A 1 89 ? -14.465 2.118 16.703 1.00 64.19 89 SER A N 1
ATOM 685 C CA . SER A 1 89 ? -13.936 1.896 15.366 1.00 64.19 89 SER A CA 1
ATOM 686 C C . SER A 1 89 ? -13.963 3.173 14.533 1.00 64.19 89 SER A C 1
ATOM 688 O O . SER A 1 89 ? -13.571 3.115 13.378 1.00 64.19 89 SER A O 1
ATOM 690 N N . GLU A 1 90 ? -14.388 4.317 15.080 1.00 62.22 90 GLU A N 1
ATOM 691 C CA . GLU A 1 90 ? -14.278 5.614 14.402 1.00 62.22 90 GLU A CA 1
ATOM 692 C C . GLU A 1 90 ? -12.847 5.842 13.871 1.00 62.22 90 GLU A C 1
ATOM 694 O O . GLU A 1 90 ? -11.873 5.525 14.566 1.00 62.22 90 GLU A O 1
ATOM 699 N N . PRO A 1 91 ? -12.685 6.369 12.643 1.00 59.62 91 PRO A N 1
ATOM 700 C CA . PRO A 1 91 ? -11.369 6.641 12.085 1.00 59.62 91 PRO A CA 1
ATOM 701 C C . PRO A 1 91 ? -10.546 7.546 13.014 1.00 59.62 91 PRO A C 1
ATOM 703 O O . PRO A 1 91 ? -11.004 8.614 13.409 1.00 59.62 91 PRO A O 1
ATOM 706 N N . GLU A 1 92 ? -9.292 7.176 13.304 1.00 59.59 92 GLU A N 1
ATOM 707 C CA . GLU A 1 92 ? -8.392 7.982 14.159 1.00 59.59 92 GLU A CA 1
ATOM 708 C C . GLU A 1 92 ? -8.199 9.422 13.650 1.00 59.59 92 GLU A C 1
ATOM 710 O O . GLU A 1 92 ? -7.827 10.327 14.400 1.00 59.59 92 GLU A O 1
ATOM 715 N N . LYS A 1 93 ? -8.405 9.629 12.345 1.00 67.56 93 LYS A N 1
ATOM 716 C CA . LYS A 1 93 ? -8.380 10.922 11.663 1.00 67.56 93 LYS A CA 1
ATOM 717 C C . LYS A 1 93 ? -9.467 10.942 10.602 1.00 67.56 93 LYS A C 1
ATOM 719 O O . LYS A 1 93 ? -9.742 9.911 9.996 1.00 67.56 93 LYS A O 1
ATOM 724 N N . LYS A 1 94 ? -9.990 12.130 10.298 1.00 72.12 94 LYS A N 1
ATOM 725 C CA . LYS A 1 94 ? -10.912 12.346 9.181 1.00 72.12 94 LYS A CA 1
ATOM 726 C C . LYS A 1 94 ? -10.347 11.774 7.877 1.00 72.12 94 LYS A C 1
ATOM 728 O O . LYS A 1 94 ? -9.305 12.223 7.392 1.00 72.12 94 LYS A O 1
ATOM 733 N N . VAL A 1 95 ? -11.054 10.806 7.300 1.00 71.56 95 VAL A N 1
ATOM 734 C CA . VAL A 1 95 ? -10.728 10.197 6.005 1.00 71.56 95 VAL A CA 1
ATOM 735 C C . VAL A 1 95 ? -11.764 10.652 4.985 1.00 71.56 95 VAL A C 1
ATOM 737 O O . VAL A 1 95 ? -12.961 10.503 5.201 1.00 71.56 95 VAL A O 1
ATOM 740 N N . MET A 1 96 ? -11.301 11.203 3.865 1.00 75.12 96 MET A N 1
ATOM 741 C CA . MET A 1 96 ? -12.168 11.633 2.767 1.00 75.12 96 MET A CA 1
ATOM 742 C C . MET A 1 96 ? -12.053 10.663 1.596 1.00 75.12 96 MET A C 1
ATOM 744 O O . MET A 1 96 ? -10.950 10.324 1.158 1.00 75.12 96 MET A O 1
ATOM 748 N N . SER A 1 97 ? -13.196 10.241 1.067 1.00 75.88 97 SER A N 1
ATOM 749 C CA . SER A 1 97 ? -13.279 9.438 -0.150 1.00 75.88 97 SER A CA 1
ATOM 750 C C . SER A 1 97 ? -12.976 10.273 -1.400 1.00 75.88 97 SER A C 1
ATOM 752 O O . SER A 1 97 ? -12.962 11.506 -1.383 1.00 75.88 97 SER A O 1
ATOM 754 N N . ARG A 1 98 ? -12.780 9.598 -2.540 1.00 73.06 98 ARG A N 1
ATOM 755 C CA . ARG A 1 98 ? -12.605 10.277 -3.836 1.00 73.06 98 ARG A CA 1
ATOM 756 C C . ARG A 1 98 ? -13.874 10.992 -4.322 1.00 73.06 98 ARG A C 1
ATOM 758 O O . ARG A 1 98 ? -13.743 11.920 -5.113 1.00 73.06 98 ARG A O 1
ATOM 765 N N . SER A 1 99 ? -15.065 10.577 -3.878 1.00 77.38 99 SER A N 1
ATOM 766 C CA . SER A 1 99 ? -16.341 11.242 -4.194 1.00 77.38 99 SER A CA 1
ATOM 767 C C . SER A 1 99 ? -16.576 12.508 -3.367 1.00 77.38 99 SER A C 1
ATOM 769 O O . SER A 1 99 ? -17.471 13.281 -3.695 1.00 77.38 99 SER A O 1
ATOM 771 N N . GLY A 1 100 ? -15.751 12.760 -2.344 1.00 77.06 100 GLY A N 1
ATOM 772 C CA . GLY A 1 100 ? -15.906 13.894 -1.433 1.00 77.06 100 GLY A CA 1
ATOM 773 C C . GLY A 1 100 ? -16.733 13.577 -0.186 1.00 77.06 100 GLY A C 1
ATOM 774 O O . GLY A 1 100 ? -16.930 14.468 0.634 1.00 77.06 100 GLY A O 1
ATOM 775 N N . ASP A 1 101 ? -17.162 12.327 -0.015 1.00 65.94 101 ASP A N 1
ATOM 776 C CA . ASP A 1 101 ? -17.855 11.862 1.187 1.00 65.94 101 ASP A CA 1
ATOM 777 C C . ASP A 1 101 ? -16.860 11.561 2.314 1.00 65.94 101 ASP A C 1
ATOM 779 O O . ASP A 1 101 ? -15.747 11.081 2.060 1.00 65.94 101 ASP A O 1
ATOM 783 N N . GLU A 1 102 ? -17.267 11.823 3.554 1.00 75.06 102 GLU A N 1
ATOM 784 C CA . GLU A 1 102 ? -16.518 11.461 4.759 1.00 75.06 102 GLU A CA 1
ATOM 785 C C . GLU A 1 102 ? -16.663 9.964 5.040 1.00 75.06 102 GLU A C 1
ATOM 787 O O . GLU A 1 102 ? -17.772 9.434 5.114 1.00 75.06 102 GLU A O 1
ATOM 792 N N . CYS A 1 103 ? -15.532 9.270 5.145 1.00 69.62 103 CYS A N 1
ATOM 793 C CA . CYS A 1 103 ? -15.512 7.833 5.365 1.00 69.62 103 CYS A CA 1
ATOM 794 C C . CYS A 1 103 ? -15.775 7.508 6.836 1.00 69.62 103 CYS A C 1
ATOM 796 O O . CYS A 1 103 ? -15.203 8.130 7.729 1.00 69.62 103 CYS A O 1
ATOM 798 N N . VAL A 1 104 ? -16.556 6.456 7.059 1.00 69.06 104 VAL A N 1
ATOM 799 C CA . VAL A 1 104 ? -16.802 5.843 8.369 1.00 69.06 104 VAL A CA 1
ATOM 800 C C . VAL A 1 104 ? -16.304 4.400 8.352 1.00 69.06 104 VAL A C 1
ATOM 802 O O . VAL A 1 104 ? -16.154 3.807 7.279 1.00 69.06 104 VAL A O 1
ATOM 805 N N . VAL A 1 105 ? -16.053 3.814 9.522 1.00 67.31 105 VAL A N 1
ATOM 806 C CA . VAL A 1 105 ? -15.766 2.377 9.601 1.00 67.31 105 VAL A CA 1
ATOM 807 C C . VAL A 1 105 ? -17.075 1.608 9.614 1.00 67.31 105 VAL A C 1
ATOM 809 O O . VAL A 1 105 ? -17.933 1.832 10.460 1.00 67.31 105 VAL A O 1
ATOM 812 N N . ALA A 1 106 ? -17.220 0.694 8.659 1.00 60.41 106 ALA A N 1
ATOM 813 C CA . ALA A 1 106 ? -18.414 -0.118 8.498 1.00 60.41 106 ALA A CA 1
ATOM 814 C C . ALA A 1 106 ? -18.073 -1.600 8.666 1.00 60.41 106 ALA A C 1
ATOM 816 O O . ALA A 1 106 ? -17.098 -2.098 8.099 1.00 60.41 106 ALA A O 1
ATOM 817 N N . LEU A 1 107 ? -18.907 -2.316 9.420 1.00 69.75 107 LEU A N 1
ATOM 818 C CA . LEU A 1 107 ? -18.887 -3.772 9.457 1.00 69.75 107 LEU A CA 1
ATOM 819 C C . LEU A 1 107 ? -19.733 -4.285 8.289 1.00 69.75 107 LEU A C 1
ATOM 821 O O . LEU A 1 107 ? -20.959 -4.205 8.326 1.00 69.75 107 LEU A O 1
ATOM 825 N N . THR A 1 108 ? -19.074 -4.766 7.237 1.00 72.19 108 THR A N 1
ATOM 826 C CA . THR A 1 108 ? -19.736 -5.248 6.017 1.00 72.19 108 THR A CA 1
ATOM 827 C C . THR A 1 108 ? -19.124 -6.560 5.560 1.00 72.19 108 THR A C 1
ATOM 829 O O . THR A 1 108 ? -17.946 -6.813 5.814 1.00 72.19 108 THR A O 1
ATOM 832 N N . ASP A 1 109 ? -19.924 -7.383 4.886 1.00 78.88 109 ASP A N 1
ATOM 833 C CA . ASP A 1 109 ? -19.429 -8.599 4.252 1.00 78.88 109 ASP A CA 1
ATOM 834 C C . ASP A 1 109 ? -18.561 -8.219 3.049 1.00 78.88 109 ASP A C 1
ATOM 836 O O . ASP A 1 109 ? -19.005 -7.541 2.120 1.00 78.88 109 ASP A O 1
ATOM 840 N N . GLN A 1 110 ? -17.297 -8.631 3.094 1.00 81.44 110 GLN A N 1
ATOM 841 C CA . GLN A 1 110 ? -16.294 -8.278 2.101 1.00 81.44 110 GLN A CA 1
ATOM 842 C C . GLN A 1 110 ? -15.219 -9.372 2.049 1.00 81.44 110 GLN A C 1
ATOM 844 O O . GLN A 1 110 ? -14.932 -10.041 3.042 1.00 81.44 110 GLN A O 1
ATOM 849 N N . TRP A 1 111 ? -14.602 -9.563 0.886 1.00 90.62 111 TRP A N 1
ATOM 850 C CA . TRP A 1 111 ? -13.414 -10.403 0.753 1.00 90.62 111 TRP A CA 1
ATOM 851 C C . TRP A 1 111 ? -12.162 -9.647 1.206 1.00 90.62 111 TRP A C 1
ATOM 853 O O . TRP A 1 111 ? -11.961 -8.482 0.840 1.00 90.62 111 TRP A O 1
ATOM 863 N N . TYR A 1 112 ? -11.307 -10.338 1.964 1.00 91.69 112 TYR A N 1
ATOM 864 C CA . TYR A 1 112 ? -10.063 -9.801 2.512 1.00 91.69 112 TYR A CA 1
ATOM 865 C C . TYR A 1 112 ? -8.869 -10.696 2.177 1.00 91.69 112 TYR A C 1
ATOM 867 O O . TYR A 1 112 ? -8.978 -11.923 2.180 1.00 91.69 112 TYR A O 1
ATOM 875 N N . ILE A 1 113 ? -7.702 -10.082 1.995 1.00 93.81 113 ILE A N 1
ATOM 876 C CA . ILE A 1 113 ? -6.409 -10.768 2.005 1.00 93.81 113 ILE A CA 1
ATOM 877 C C . ILE A 1 113 ? -5.845 -10.714 3.428 1.00 93.81 113 ILE A C 1
ATOM 879 O O . ILE A 1 113 ? -5.783 -9.653 4.054 1.00 93.81 113 ILE A O 1
ATOM 883 N N . ARG A 1 114 ? -5.442 -11.872 3.958 1.00 93.62 114 ARG A N 1
ATOM 884 C CA . ARG A 1 114 ? -4.999 -12.044 5.350 1.00 93.62 114 ARG A CA 1
ATOM 885 C C . ARG A 1 114 ? -3.479 -11.926 5.486 1.00 93.62 114 ARG A C 1
ATOM 887 O O . ARG A 1 114 ? -2.811 -12.872 5.886 1.00 93.62 114 ARG A O 1
ATOM 894 N N . TYR A 1 115 ? -2.932 -10.750 5.195 1.00 94.44 115 TYR A N 1
ATOM 895 C CA . TYR A 1 115 ? -1.491 -10.494 5.329 1.00 94.44 115 TYR A CA 1
ATOM 896 C C . TYR A 1 115 ? -0.954 -10.675 6.763 1.00 94.44 115 TYR A C 1
ATOM 898 O O . TYR A 1 115 ? 0.228 -10.941 6.944 1.00 94.44 115 TYR A O 1
ATOM 906 N N . GLY A 1 116 ? -1.813 -10.594 7.783 1.00 91.38 116 GLY A N 1
ATOM 907 C CA . GLY A 1 116 ? -1.442 -10.794 9.188 1.00 91.38 116 GLY A CA 1
ATOM 908 C C . GLY A 1 116 ? -1.152 -12.242 9.601 1.00 91.38 116 GLY A C 1
ATOM 909 O O . GLY A 1 116 ? -0.864 -12.488 10.773 1.00 91.38 116 GLY A O 1
ATOM 910 N N . GLU A 1 117 ? -1.256 -13.216 8.693 1.00 94.62 117 GLU A N 1
ATOM 911 C CA . GLU A 1 117 ? -0.884 -14.601 8.985 1.00 94.62 117 GLU A CA 1
ATOM 912 C C . GLU A 1 117 ? 0.624 -14.724 9.237 1.00 94.62 117 GLU A C 1
ATOM 914 O O . GLU A 1 117 ? 1.448 -14.309 8.425 1.00 94.62 117 GLU A O 1
ATOM 919 N N . SER A 1 118 ? 1.000 -15.314 10.375 1.00 94.06 118 SER A N 1
ATOM 920 C CA . SER A 1 118 ? 2.390 -15.323 10.848 1.00 94.06 118 SER A CA 1
ATOM 921 C C . SER A 1 118 ? 3.358 -16.033 9.903 1.00 94.06 118 SER A C 1
ATOM 923 O O . SER A 1 118 ? 4.500 -15.601 9.767 1.00 94.06 118 SER A O 1
ATOM 925 N N . GLU A 1 119 ? 2.916 -17.116 9.262 1.00 95.25 119 GLU A N 1
ATOM 926 C CA . GLU A 1 119 ? 3.737 -17.860 8.300 1.00 95.25 119 GLU A CA 1
ATOM 927 C C . GLU A 1 119 ? 3.981 -17.035 7.038 1.00 95.25 119 GLU A C 1
ATOM 929 O O . GLU A 1 119 ? 5.119 -16.912 6.588 1.00 95.25 119 GLU A O 1
ATOM 934 N N . TRP A 1 120 ? 2.934 -16.390 6.519 1.00 95.50 120 TRP A N 1
ATOM 935 C CA . TRP A 1 120 ? 3.039 -15.567 5.322 1.00 95.50 120 TRP A CA 1
ATOM 936 C C . TRP A 1 120 ? 3.853 -14.295 5.571 1.00 95.50 120 TRP A C 1
ATOM 938 O O . TRP A 1 120 ? 4.727 -13.956 4.772 1.00 95.50 120 TRP A O 1
ATOM 948 N N . ARG A 1 121 ? 3.651 -13.637 6.720 1.00 96.44 121 ARG A N 1
ATOM 949 C CA . ARG A 1 121 ? 4.481 -12.501 7.134 1.00 96.44 121 ARG A CA 1
ATOM 950 C C . ARG A 1 121 ? 5.953 -12.885 7.192 1.00 96.44 121 ARG A C 1
ATOM 952 O O . ARG A 1 121 ? 6.780 -12.157 6.658 1.00 96.44 121 ARG A O 1
ATOM 959 N N . LYS A 1 122 ? 6.278 -14.046 7.765 1.00 96.75 122 LYS A N 1
ATOM 960 C CA . LYS A 1 122 ? 7.659 -14.535 7.813 1.00 96.75 122 LYS A CA 1
ATOM 961 C C . LYS A 1 122 ? 8.245 -14.733 6.413 1.00 96.75 122 LYS A C 1
ATOM 963 O O . LYS A 1 122 ? 9.368 -14.315 6.163 1.00 96.75 122 LYS A O 1
ATOM 968 N N . MET A 1 123 ? 7.481 -15.300 5.477 1.00 96.44 123 MET A N 1
ATOM 969 C CA . MET A 1 123 ? 7.930 -15.423 4.085 1.00 96.44 123 MET A CA 1
ATOM 970 C C . MET A 1 123 ? 8.181 -14.054 3.434 1.00 96.44 123 MET A C 1
ATOM 972 O O . MET A 1 123 ? 9.139 -13.902 2.680 1.00 96.44 123 MET A O 1
ATOM 976 N N . ALA A 1 124 ? 7.350 -13.051 3.729 1.00 96.88 124 ALA A N 1
ATOM 977 C CA . ALA A 1 124 ? 7.543 -11.685 3.245 1.00 96.88 124 ALA A CA 1
ATOM 978 C C . ALA A 1 124 ? 8.776 -11.005 3.876 1.00 96.88 124 ALA A C 1
ATOM 980 O O . ALA A 1 124 ? 9.515 -10.318 3.173 1.00 96.88 124 ALA A O 1
ATOM 981 N N . GLU A 1 125 ? 9.033 -11.226 5.168 1.00 97.19 125 GLU A N 1
ATOM 982 C CA . GLU A 1 125 ? 10.244 -10.774 5.872 1.00 97.19 125 GLU A CA 1
ATOM 983 C C . GLU A 1 125 ? 11.507 -11.421 5.275 1.00 97.19 125 GLU A C 1
ATOM 985 O O . GLU A 1 125 ? 12.473 -10.721 4.959 1.00 97.19 125 GLU A O 1
ATOM 990 N N . ASP A 1 126 ? 11.478 -12.734 5.027 1.00 97.06 126 ASP A N 1
ATOM 991 C CA . ASP A 1 126 ? 12.563 -13.467 4.367 1.00 97.06 126 ASP A CA 1
ATOM 992 C C . ASP A 1 126 ? 12.800 -12.931 2.944 1.00 97.06 126 ASP A C 1
ATOM 994 O O . ASP A 1 126 ? 13.942 -12.712 2.530 1.00 97.06 126 ASP A O 1
ATOM 998 N N . CYS A 1 127 ? 11.726 -12.649 2.203 1.00 96.75 127 CYS A N 1
ATOM 999 C CA . CYS A 1 127 ? 11.785 -12.036 0.880 1.00 96.75 127 CYS A CA 1
ATOM 1000 C C . CYS A 1 127 ? 12.463 -10.656 0.940 1.00 96.75 127 CYS A C 1
ATOM 1002 O O . CYS A 1 127 ? 13.439 -10.416 0.230 1.00 96.75 127 CYS A O 1
ATOM 1004 N N . LEU A 1 128 ? 12.028 -9.782 1.855 1.00 96.44 128 LEU A N 1
ATOM 1005 C CA . LEU A 1 128 ? 12.588 -8.443 2.075 1.00 96.44 128 LEU A CA 1
ATOM 1006 C C . LEU A 1 128 ? 14.068 -8.468 2.502 1.00 96.44 128 LEU A C 1
ATOM 1008 O O . LEU A 1 128 ? 14.836 -7.562 2.155 1.00 96.44 128 LEU A O 1
ATOM 1012 N N . SER A 1 129 ? 14.486 -9.487 3.256 1.00 95.56 129 SER A N 1
ATOM 1013 C CA . SER A 1 129 ? 15.873 -9.630 3.720 1.00 95.56 129 SER A CA 1
ATOM 1014 C C . SER A 1 129 ? 16.864 -9.837 2.567 1.00 95.56 129 SER A C 1
ATOM 1016 O O . SER A 1 129 ? 17.980 -9.321 2.613 1.00 95.56 129 SER A O 1
ATOM 1018 N N . ASN A 1 130 ? 16.427 -10.510 1.497 1.00 92.75 130 ASN A N 1
ATOM 1019 C CA . ASN A 1 130 ? 17.238 -10.800 0.314 1.00 92.75 130 ASN A CA 1
ATOM 1020 C C . ASN A 1 130 ? 17.212 -9.669 -0.730 1.00 92.75 130 ASN A C 1
ATOM 1022 O O . ASN A 1 130 ? 17.948 -9.719 -1.716 1.00 92.75 130 ASN A O 1
ATOM 1026 N N . MET A 1 131 ? 16.383 -8.640 -0.526 1.00 94.12 131 MET A N 1
ATOM 1027 C CA . MET A 1 131 ? 16.233 -7.530 -1.465 1.00 94.12 131 MET A CA 1
ATOM 1028 C C . MET A 1 131 ? 17.288 -6.446 -1.278 1.00 94.12 131 MET A C 1
ATOM 1030 O O . MET A 1 131 ? 17.591 -6.004 -0.163 1.00 94.12 131 MET A O 1
ATOM 1034 N N . LYS A 1 132 ? 17.753 -5.910 -2.408 1.00 95.62 132 LYS A N 1
ATOM 1035 C CA . LYS A 1 132 ? 18.537 -4.681 -2.450 1.00 95.62 132 LYS A CA 1
ATOM 1036 C C . LYS A 1 132 ? 17.616 -3.467 -2.359 1.00 95.62 132 LYS A C 1
ATOM 1038 O O . LYS A 1 132 ? 16.870 -3.155 -3.288 1.00 95.62 132 LYS A O 1
ATOM 1043 N N . LEU A 1 133 ? 17.717 -2.759 -1.240 1.00 94.25 133 LEU A N 1
ATOM 1044 C CA . LEU A 1 133 ? 17.054 -1.480 -1.013 1.00 94.25 133 LEU A CA 1
ATOM 1045 C C . LEU A 1 133 ? 18.111 -0.379 -1.034 1.00 94.25 133 LEU A C 1
ATOM 1047 O O . LEU A 1 133 ? 19.175 -0.520 -0.438 1.00 94.25 133 LEU A O 1
ATOM 1051 N N . TYR A 1 134 ? 17.832 0.705 -1.749 1.00 89.00 134 TYR A N 1
ATOM 1052 C CA . TYR A 1 134 ? 18.801 1.773 -2.019 1.00 89.00 134 TYR A CA 1
ATOM 1053 C C . TYR A 1 134 ? 18.780 2.885 -0.949 1.00 89.00 134 TYR A C 1
ATOM 1055 O O . TYR A 1 134 ? 19.183 4.010 -1.223 1.00 89.00 134 TYR A O 1
ATOM 1063 N N . GLY A 1 135 ? 18.308 2.574 0.264 1.00 87.75 135 GLY A N 1
ATOM 1064 C CA . GLY A 1 135 ? 18.299 3.476 1.416 1.00 87.75 135 GLY A CA 1
ATOM 1065 C C . GLY A 1 135 ? 17.655 2.846 2.656 1.00 87.75 135 GLY A C 1
ATOM 1066 O O . GLY A 1 135 ? 16.666 2.116 2.545 1.00 87.75 135 GLY A O 1
ATOM 1067 N N . ASP A 1 136 ? 18.189 3.156 3.840 1.00 90.50 136 ASP A N 1
ATOM 1068 C CA . ASP A 1 136 ? 17.732 2.575 5.113 1.00 90.50 136 ASP A CA 1
ATOM 1069 C C . ASP A 1 136 ? 16.304 3.007 5.477 1.00 90.50 136 ASP A C 1
ATOM 1071 O O . ASP A 1 136 ? 15.526 2.208 5.991 1.00 90.50 136 ASP A O 1
ATOM 1075 N N . GLU A 1 137 ? 15.908 4.239 5.131 1.00 91.50 137 GLU A N 1
ATOM 1076 C CA . GLU A 1 137 ? 14.529 4.724 5.315 1.00 91.50 137 GLU A CA 1
ATOM 1077 C C . GLU A 1 137 ? 13.518 3.824 4.590 1.00 91.50 137 GLU A C 1
ATOM 1079 O O . GLU A 1 137 ? 12.462 3.504 5.132 1.00 91.50 137 GLU A O 1
ATOM 1084 N N . THR A 1 138 ? 13.862 3.361 3.383 1.00 94.12 138 THR A N 1
ATOM 1085 C CA . THR A 1 138 ? 12.994 2.464 2.610 1.00 94.12 138 THR A CA 1
ATOM 1086 C C . THR A 1 138 ? 12.850 1.116 3.312 1.00 94.12 138 THR A C 1
ATOM 1088 O O . THR A 1 138 ? 11.736 0.605 3.421 1.00 94.12 138 THR A O 1
ATOM 1091 N N . ARG A 1 139 ? 13.952 0.561 3.838 1.00 95.38 139 ARG A N 1
ATOM 1092 C CA . ARG A 1 139 ? 13.928 -0.698 4.596 1.00 95.38 139 ARG A CA 1
ATOM 1093 C C . ARG A 1 139 ? 13.055 -0.583 5.840 1.00 95.38 139 ARG A C 1
ATOM 1095 O O . ARG A 1 139 ? 12.137 -1.383 5.996 1.00 95.38 139 ARG A O 1
ATOM 1102 N N . HIS A 1 140 ? 13.270 0.448 6.654 1.00 95.25 140 HIS A N 1
ATOM 1103 C CA . HIS A 1 140 ? 12.451 0.694 7.839 1.00 95.25 140 HIS A CA 1
ATOM 1104 C C . HIS A 1 140 ? 10.975 0.904 7.486 1.00 95.25 140 HIS A C 1
ATOM 1106 O O . HIS A 1 140 ? 10.100 0.446 8.214 1.00 95.25 140 HIS A O 1
ATOM 1112 N N . GLY A 1 141 ? 10.673 1.558 6.358 1.00 95.69 141 GLY A N 1
ATOM 1113 C CA . GLY A 1 141 ? 9.303 1.721 5.874 1.00 95.69 141 GLY A CA 1
ATOM 1114 C C . GLY A 1 141 ? 8.613 0.387 5.570 1.00 95.69 141 GLY A C 1
ATOM 1115 O O . GLY A 1 141 ? 7.454 0.195 5.950 1.00 95.69 141 GLY A O 1
ATOM 1116 N N . PHE A 1 142 ? 9.323 -0.551 4.937 1.00 96.94 142 PHE A N 1
ATOM 1117 C CA . PHE A 1 142 ? 8.818 -1.906 4.711 1.00 96.94 142 PHE A CA 1
ATOM 1118 C C . PHE A 1 142 ? 8.654 -2.680 6.020 1.00 96.94 142 PHE A C 1
ATOM 1120 O O . PHE A 1 142 ? 7.570 -3.191 6.274 1.00 96.94 142 PHE A O 1
ATOM 1127 N N . GLU A 1 143 ? 9.680 -2.721 6.871 1.00 96.19 143 GLU A N 1
ATOM 1128 C CA . GLU A 1 143 ? 9.647 -3.433 8.159 1.00 96.19 143 GLU A CA 1
ATOM 1129 C C . GLU A 1 143 ? 8.526 -2.920 9.068 1.00 96.19 143 GLU A C 1
ATOM 1131 O O . GLU A 1 143 ? 7.771 -3.706 9.638 1.00 96.19 143 GLU A O 1
ATOM 1136 N N . HIS A 1 144 ? 8.355 -1.597 9.137 1.00 95.12 144 HIS A N 1
ATOM 1137 C CA . HIS A 1 144 ? 7.241 -0.972 9.839 1.00 95.12 144 HIS A CA 1
ATOM 1138 C C . HIS A 1 144 ? 5.903 -1.482 9.297 1.00 95.12 144 HIS A C 1
ATOM 1140 O O . HIS A 1 144 ? 5.052 -1.909 10.072 1.00 95.12 144 HIS A O 1
ATOM 1146 N N . THR A 1 145 ? 5.730 -1.489 7.971 1.00 94.56 145 THR A N 1
ATOM 1147 C CA . THR A 1 145 ? 4.488 -1.944 7.326 1.00 94.56 145 THR A CA 1
ATOM 1148 C C . THR A 1 145 ? 4.222 -3.425 7.564 1.00 94.56 145 THR A C 1
ATOM 1150 O O . THR A 1 145 ? 3.114 -3.780 7.952 1.00 94.56 145 THR A O 1
ATOM 1153 N N . LEU A 1 146 ? 5.231 -4.289 7.421 1.00 94.00 146 LEU A N 1
ATOM 1154 C CA . LEU A 1 146 ? 5.120 -5.716 7.739 1.00 94.00 146 LEU A CA 1
ATOM 1155 C C . LEU A 1 146 ? 4.713 -5.949 9.204 1.00 94.00 146 LEU A C 1
ATOM 1157 O O . LEU A 1 146 ? 3.983 -6.896 9.490 1.00 94.00 146 LEU A O 1
ATOM 1161 N N . GLY A 1 147 ? 5.139 -5.073 10.119 1.00 91.12 147 GLY A N 1
ATOM 1162 C CA . GLY A 1 147 ? 4.842 -5.172 11.546 1.00 91.12 147 GLY A CA 1
ATOM 1163 C C . GLY A 1 147 ? 3.378 -4.924 11.926 1.00 91.12 147 GLY A C 1
ATOM 1164 O O . GLY A 1 147 ? 2.884 -5.582 12.843 1.00 91.12 147 GLY A O 1
ATOM 1165 N N . TRP A 1 148 ? 2.679 -4.006 11.247 1.00 88.56 148 TRP A N 1
ATOM 1166 C CA . TRP A 1 148 ? 1.284 -3.657 11.574 1.00 88.56 148 TRP A CA 1
ATOM 1167 C C . TRP A 1 148 ? 0.249 -4.170 10.568 1.00 88.56 148 TRP A C 1
ATOM 1169 O O . TRP A 1 148 ? -0.939 -4.219 10.900 1.00 88.56 148 TRP A O 1
ATOM 1179 N N . LEU A 1 149 ? 0.659 -4.556 9.354 1.00 92.62 149 LEU A N 1
ATOM 1180 C CA . LEU A 1 149 ? -0.268 -5.016 8.325 1.00 92.62 149 LEU A CA 1
ATOM 1181 C C . LEU A 1 149 ? -0.965 -6.312 8.760 1.00 92.62 149 LEU A C 1
ATOM 1183 O O . LEU A 1 149 ? -0.326 -7.287 9.150 1.00 92.62 149 LEU A O 1
ATOM 1187 N N . ASN A 1 150 ? -2.296 -6.317 8.679 1.00 90.88 150 ASN A N 1
ATOM 1188 C CA . ASN A 1 150 ? -3.120 -7.444 9.099 1.00 90.88 150 ASN A CA 1
ATOM 1189 C C . ASN A 1 150 ? -4.077 -7.874 7.980 1.00 90.88 150 ASN A C 1
ATOM 1191 O O . ASN A 1 150 ? -3.671 -8.563 7.050 1.00 90.88 150 ASN A O 1
ATOM 1195 N N . GLN A 1 151 ? -5.344 -7.473 8.037 1.00 90.12 151 GLN A N 1
ATOM 1196 C CA . GLN A 1 151 ? -6.319 -7.787 6.996 1.00 90.12 151 GLN A CA 1
ATOM 1197 C C . GLN A 1 151 ? -6.444 -6.606 6.041 1.00 90.12 151 GLN A C 1
ATOM 1199 O O . GLN A 1 151 ? -6.546 -5.462 6.481 1.00 90.12 151 GLN A O 1
ATOM 1204 N N . TRP A 1 152 ? -6.442 -6.889 4.741 1.00 92.44 152 TRP A N 1
ATOM 1205 C CA . TRP A 1 152 ? -6.661 -5.894 3.699 1.00 92.44 152 TRP A CA 1
ATOM 1206 C C . TRP A 1 152 ? -7.922 -6.221 2.918 1.00 92.44 152 TRP A C 1
ATOM 1208 O O . TRP A 1 152 ? -8.055 -7.319 2.382 1.00 92.44 152 TRP A O 1
ATOM 1218 N N . ALA A 1 153 ? -8.847 -5.273 2.851 1.00 89.50 153 ALA A N 1
ATOM 1219 C CA . ALA A 1 153 ? -10.096 -5.437 2.129 1.00 89.50 153 ALA A CA 1
ATOM 1220 C C . ALA A 1 153 ? -9.847 -5.336 0.618 1.00 89.50 153 ALA A C 1
ATOM 1222 O O . ALA A 1 153 ? -9.521 -4.262 0.116 1.00 89.50 153 ALA A O 1
ATOM 1223 N N . CYS A 1 154 ? -9.963 -6.456 -0.102 1.00 91.62 154 CYS A N 1
ATOM 1224 C CA . CYS A 1 154 ? -9.535 -6.559 -1.502 1.00 91.62 154 CYS A CA 1
ATOM 1225 C C . CYS A 1 154 ? -10.681 -6.505 -2.520 1.00 91.62 154 CYS A C 1
ATOM 1227 O O . CYS A 1 154 ? -10.431 -6.552 -3.722 1.00 91.62 154 CYS A O 1
ATOM 1229 N N . SER A 1 155 ? -11.929 -6.410 -2.060 1.00 91.62 155 SER A N 1
ATOM 1230 C CA . SER A 1 155 ? -13.122 -6.430 -2.916 1.00 91.62 155 SER A CA 1
ATOM 1231 C C . SER A 1 155 ? -13.887 -5.110 -2.905 1.00 91.62 155 SER A C 1
ATOM 1233 O O . SER A 1 155 ? -13.839 -4.353 -1.938 1.00 91.62 155 SER A O 1
ATOM 1235 N N . ARG A 1 156 ? -14.610 -4.814 -3.985 1.00 85.19 156 ARG A N 1
ATOM 1236 C CA . ARG A 1 156 ? -15.475 -3.638 -4.147 1.00 85.19 156 ARG A CA 1
ATOM 1237 C C . ARG A 1 156 ? -16.757 -4.015 -4.873 1.00 85.19 156 ARG A C 1
ATOM 1239 O O . ARG A 1 156 ? -16.736 -4.872 -5.741 1.00 85.19 156 ARG A O 1
ATOM 1246 N N . SER A 1 157 ? -17.852 -3.329 -4.568 1.00 84.19 157 SER A N 1
ATOM 1247 C CA . SER A 1 157 ? -19.147 -3.511 -5.243 1.00 84.19 157 SER A CA 1
ATOM 1248 C C . SER A 1 157 ? -19.372 -2.547 -6.416 1.00 84.19 157 SER A C 1
ATOM 1250 O O . SER A 1 157 ? -20.333 -2.693 -7.166 1.00 84.19 157 SER A O 1
ATOM 1252 N N . PHE A 1 158 ? -18.511 -1.537 -6.580 1.00 83.69 158 PHE A N 1
ATOM 1253 C CA . PHE A 1 158 ? -18.664 -0.493 -7.591 1.00 83.69 158 PHE A CA 1
ATOM 1254 C C . PHE A 1 158 ? -17.312 -0.034 -8.147 1.00 83.69 158 PHE A C 1
ATOM 1256 O O . PHE A 1 158 ? -16.329 0.085 -7.410 1.00 83.69 158 PHE A O 1
ATOM 1263 N N . GLY A 1 159 ? -17.289 0.287 -9.443 1.00 86.25 159 GLY A N 1
ATOM 1264 C CA . GLY A 1 159 ? -16.129 0.810 -10.160 1.00 86.25 159 GLY A CA 1
ATOM 1265 C C . GLY A 1 159 ? -15.760 -0.030 -11.381 1.00 86.25 159 GLY A C 1
ATOM 1266 O O . GLY A 1 159 ? -16.523 -0.885 -11.818 1.00 86.25 159 GLY A O 1
ATOM 1267 N N . LEU A 1 160 ? -14.580 0.245 -11.935 1.00 87.44 160 LEU A N 1
ATOM 1268 C CA . LEU A 1 160 ? -13.948 -0.585 -12.959 1.00 87.44 160 LEU A CA 1
ATOM 1269 C C . LEU A 1 160 ? -12.972 -1.552 -12.285 1.00 87.44 160 LEU A C 1
ATOM 1271 O O . LEU A 1 160 ? -12.341 -1.185 -11.293 1.00 87.44 160 LEU A O 1
ATOM 1275 N N . GLY A 1 161 ? -12.826 -2.750 -12.842 1.00 89.62 161 GLY A N 1
ATOM 1276 C CA . GLY A 1 161 ? -11.908 -3.765 -12.339 1.00 89.62 161 GLY A CA 1
ATOM 1277 C C . GLY A 1 161 ? -12.228 -5.143 -12.906 1.00 89.62 161 GLY A C 1
ATOM 1278 O O . GLY A 1 161 ? -13.039 -5.277 -13.823 1.00 89.62 161 GLY A O 1
ATOM 1279 N N . THR A 1 162 ? -11.599 -6.160 -12.329 1.00 91.06 162 THR A N 1
ATOM 1280 C CA . THR A 1 162 ? -11.841 -7.568 -12.669 1.00 91.06 162 THR A CA 1
ATOM 1281 C C . THR A 1 162 ? -12.744 -8.199 -11.616 1.00 91.06 162 THR A C 1
ATOM 1283 O O . THR A 1 162 ? -12.513 -8.005 -10.424 1.00 91.06 162 THR A O 1
ATOM 1286 N N . TYR A 1 163 ? -13.764 -8.951 -12.032 1.00 93.31 163 TYR A N 1
ATOM 1287 C CA . TYR A 1 163 ? -14.635 -9.686 -11.109 1.00 93.31 163 TYR A CA 1
ATOM 1288 C C . TYR A 1 163 ? -13.881 -10.797 -10.376 1.00 93.31 163 TYR A C 1
ATOM 1290 O O . TYR A 1 163 ? -12.987 -11.431 -10.944 1.00 93.31 163 TYR A O 1
ATOM 1298 N N . ILE A 1 164 ? -14.257 -11.057 -9.123 1.00 92.75 164 ILE A N 1
ATOM 1299 C CA . ILE A 1 164 ? -13.725 -12.195 -8.377 1.00 92.75 164 ILE A CA 1
ATOM 1300 C C . ILE A 1 164 ? -14.231 -13.486 -9.046 1.00 92.75 164 ILE A C 1
ATOM 1302 O O . ILE A 1 164 ? -15.438 -13.642 -9.225 1.00 92.75 164 ILE A O 1
ATOM 1306 N N . PRO A 1 165 ? -13.351 -14.441 -9.412 1.00 92.31 165 PRO A N 1
ATOM 1307 C CA . PRO A 1 165 ? -13.743 -15.579 -10.251 1.00 92.31 165 PRO A CA 1
ATOM 1308 C C . PRO A 1 165 ? -14.844 -16.479 -9.675 1.00 92.31 165 PRO A C 1
ATOM 1310 O O . PRO A 1 165 ? -15.515 -17.182 -10.426 1.00 92.31 165 PRO A O 1
ATOM 1313 N N . TRP A 1 166 ? -15.003 -16.497 -8.351 1.00 93.44 166 TRP A N 1
ATOM 1314 C CA . TRP A 1 166 ? -16.006 -17.293 -7.637 1.00 93.44 166 TRP A CA 1
ATOM 1315 C C . TRP A 1 166 ? -17.163 -16.460 -7.069 1.00 93.44 166 TRP A C 1
ATOM 1317 O O . TRP A 1 166 ? -18.053 -17.031 -6.444 1.00 93.44 166 TRP A O 1
ATOM 1327 N N . ASP A 1 167 ? -17.144 -15.137 -7.249 1.00 91.19 167 ASP A N 1
ATOM 1328 C CA . ASP A 1 167 ? -18.147 -14.225 -6.702 1.00 91.19 167 ASP A CA 1
ATOM 1329 C C . ASP A 1 167 ? -18.276 -12.975 -7.588 1.00 91.19 167 ASP A C 1
ATOM 1331 O O . ASP A 1 167 ? -17.536 -11.998 -7.456 1.00 91.19 167 ASP A O 1
ATOM 1335 N N . ASP A 1 168 ? -19.220 -13.021 -8.526 1.00 91.44 168 ASP A N 1
ATOM 1336 C CA . ASP A 1 168 ? -19.459 -11.980 -9.533 1.00 91.44 168 ASP A CA 1
ATOM 1337 C C . ASP A 1 168 ? -20.098 -10.702 -8.965 1.00 91.44 168 ASP A C 1
ATOM 1339 O O . ASP A 1 168 ? -20.216 -9.696 -9.667 1.00 91.44 168 ASP A O 1
ATOM 1343 N N . GLN A 1 169 ? -20.462 -10.698 -7.680 1.00 90.44 169 GLN A N 1
ATOM 1344 C CA . GLN A 1 169 ? -20.957 -9.506 -6.992 1.00 90.44 169 GLN A CA 1
ATOM 1345 C C . GLN A 1 169 ? -19.831 -8.527 -6.650 1.00 90.44 169 GLN A C 1
ATOM 1347 O O . GLN A 1 169 ? -20.082 -7.335 -6.454 1.00 90.44 169 GLN A O 1
ATOM 1352 N N . PHE A 1 170 ? -18.591 -9.017 -6.591 1.00 91.12 170 PHE A N 1
ATOM 1353 C CA . PHE A 1 170 ? -17.438 -8.241 -6.166 1.00 91.12 170 PHE A CA 1
ATOM 1354 C C . PHE A 1 170 ? -16.383 -8.119 -7.267 1.00 91.12 170 PHE A C 1
ATOM 1356 O O . PHE A 1 170 ? -16.037 -9.071 -7.964 1.00 91.12 170 PHE A O 1
ATOM 1363 N N . LEU A 1 171 ? -15.814 -6.923 -7.371 1.00 92.44 171 LEU A N 1
ATOM 1364 C CA . LEU A 1 171 ? -14.641 -6.612 -8.176 1.00 92.44 171 LEU A CA 1
ATOM 1365 C C . LEU A 1 171 ? -13.398 -6.572 -7.289 1.00 92.44 171 LEU A C 1
ATOM 1367 O O . LEU A 1 171 ? -13.455 -6.088 -6.158 1.00 92.44 171 LEU A O 1
ATOM 1371 N N . ALA A 1 172 ? -12.263 -7.026 -7.810 1.00 92.88 172 ALA A N 1
ATOM 1372 C CA . ALA A 1 172 ? -10.967 -6.824 -7.182 1.00 92.88 172 ALA A CA 1
ATOM 1373 C C . ALA A 1 172 ? -10.621 -5.328 -7.147 1.00 92.88 172 ALA A C 1
ATOM 1375 O O . ALA A 1 172 ? -10.816 -4.599 -8.122 1.00 92.88 172 ALA A O 1
ATOM 1376 N N . GLU A 1 173 ? -10.124 -4.853 -6.008 1.00 92.31 173 GLU A N 1
ATOM 1377 C CA . GLU A 1 173 ? -9.705 -3.466 -5.861 1.00 92.31 173 GLU A CA 1
ATOM 1378 C C . GLU A 1 173 ? -8.294 -3.223 -6.414 1.00 92.31 173 GLU A C 1
ATOM 1380 O O . GLU A 1 173 ? -7.436 -4.102 -6.399 1.00 92.31 173 GLU A O 1
ATOM 1385 N N . SER A 1 174 ? -8.062 -1.982 -6.837 1.00 90.88 174 SER A N 1
ATOM 1386 C CA . SER A 1 174 ? -6.880 -1.512 -7.568 1.00 90.88 174 SER A CA 1
ATOM 1387 C C . SER A 1 174 ? -5.493 -1.789 -6.968 1.00 90.88 174 SER A C 1
ATOM 1389 O O . SER A 1 174 ? -4.525 -1.773 -7.715 1.00 90.88 174 SER A O 1
ATOM 1391 N N . LEU A 1 175 ? -5.334 -1.917 -5.645 1.00 93.62 175 LEU A N 1
ATOM 1392 C CA . LEU A 1 175 ? -4.038 -2.252 -5.027 1.00 93.62 175 LEU A CA 1
ATOM 1393 C C . LEU A 1 175 ? -3.854 -3.767 -4.862 1.00 93.62 175 LEU A C 1
ATOM 1395 O O . LEU A 1 175 ? -2.748 -4.218 -4.564 1.00 93.62 175 LEU A O 1
ATOM 1399 N N . SER A 1 176 ? -4.923 -4.544 -5.042 1.00 93.94 176 SER A N 1
ATOM 1400 C CA . SER A 1 176 ? -4.934 -5.995 -4.871 1.00 93.94 176 SER A CA 1
ATOM 1401 C C . SER A 1 176 ? -4.715 -6.719 -6.202 1.00 93.94 176 SER A C 1
ATOM 1403 O O . SER A 1 176 ? -3.962 -7.693 -6.241 1.00 93.94 176 SER A O 1
ATOM 1405 N N . ASP A 1 177 ? -5.282 -6.217 -7.304 1.00 93.12 177 ASP A N 1
ATOM 1406 C CA . ASP A 1 177 ? -5.047 -6.742 -8.659 1.00 93.12 177 ASP A CA 1
ATOM 1407 C C . ASP A 1 177 ? -3.711 -6.279 -9.278 1.00 93.12 177 ASP A C 1
ATOM 1409 O O . ASP A 1 177 ? -3.252 -6.824 -10.283 1.00 93.12 177 ASP A O 1
ATOM 1413 N N . SER A 1 178 ? -3.021 -5.329 -8.642 1.00 95.31 178 SER A N 1
ATOM 1414 C CA . SER A 1 178 ? -1.776 -4.731 -9.132 1.00 95.31 178 SER A CA 1
ATOM 1415 C C . SER A 1 178 ? -0.496 -5.319 -8.511 1.00 95.31 178 SER A C 1
ATOM 1417 O O . SER A 1 178 ? 0.572 -4.704 -8.541 1.00 95.31 178 SER A O 1
ATOM 1419 N N . THR A 1 179 ? -0.541 -6.521 -7.940 1.00 96.19 179 THR A N 1
ATOM 1420 C CA . THR A 1 179 ? 0.587 -7.051 -7.146 1.00 96.19 179 THR A CA 1
ATOM 1421 C C . THR A 1 179 ? 1.556 -7.940 -7.928 1.00 96.19 179 THR A C 1
ATOM 1423 O O . THR A 1 179 ? 2.740 -7.950 -7.598 1.00 96.19 179 THR A O 1
ATOM 1426 N N . LEU A 1 180 ? 1.090 -8.630 -8.976 1.00 95.06 180 LEU A N 1
ATOM 1427 C CA . LEU A 1 180 ? 1.862 -9.613 -9.762 1.00 95.06 180 LEU A CA 1
ATOM 1428 C C . LEU A 1 180 ? 1.925 -9.312 -11.267 1.00 95.06 180 LEU A C 1
ATOM 1430 O O . LEU A 1 180 ? 2.461 -10.103 -12.040 1.00 95.06 180 LEU A O 1
ATOM 1434 N N . TYR A 1 181 ? 1.418 -8.159 -11.708 1.00 94.12 181 TYR A N 1
ATOM 1435 C CA . TYR A 1 181 ? 1.327 -7.832 -13.136 1.00 94.12 181 TYR A CA 1
ATOM 1436 C C . TYR A 1 181 ? 2.686 -7.727 -13.852 1.00 94.12 181 TYR A C 1
ATOM 1438 O O . TYR A 1 181 ? 2.727 -7.757 -15.078 1.00 94.12 181 TYR A O 1
ATOM 1446 N N . MET A 1 182 ? 3.812 -7.645 -13.130 1.00 94.38 182 MET A N 1
ATOM 1447 C CA . MET A 1 182 ? 5.139 -7.723 -13.757 1.00 94.38 182 MET A CA 1
ATOM 1448 C C . MET A 1 182 ? 5.354 -9.067 -14.456 1.00 94.38 182 MET A C 1
ATOM 1450 O O . MET A 1 182 ? 5.958 -9.096 -15.523 1.00 94.38 182 MET A O 1
ATOM 1454 N N . ALA A 1 183 ? 4.844 -10.165 -13.887 1.00 90.69 183 ALA A N 1
ATOM 1455 C CA . ALA A 1 183 ? 4.919 -11.480 -14.516 1.00 90.69 183 ALA A CA 1
ATOM 1456 C C . ALA A 1 183 ? 4.171 -11.479 -15.855 1.00 90.69 183 ALA A C 1
ATOM 1458 O O . ALA A 1 183 ? 4.661 -12.017 -16.843 1.00 90.69 183 ALA A O 1
ATOM 1459 N N . TYR A 1 184 ? 3.033 -10.783 -15.920 1.00 87.88 184 TYR A N 1
ATOM 1460 C CA . TYR A 1 184 ? 2.265 -10.631 -17.151 1.00 87.88 184 TYR A CA 1
ATOM 1461 C C . TYR A 1 184 ? 3.058 -9.908 -18.250 1.00 87.88 184 TYR A C 1
ATOM 1463 O O . TYR A 1 184 ? 2.986 -10.314 -19.406 1.00 87.88 184 TYR A O 1
ATOM 1471 N N . TYR A 1 185 ? 3.883 -8.906 -17.917 1.00 89.12 185 TYR A N 1
ATOM 1472 C CA . TYR A 1 185 ? 4.715 -8.216 -18.917 1.00 89.12 185 TYR A CA 1
ATOM 1473 C C . TYR A 1 185 ? 5.691 -9.127 -19.663 1.00 89.12 185 TYR A C 1
ATOM 1475 O O . TYR A 1 185 ? 6.046 -8.814 -20.797 1.00 89.12 185 TYR A O 1
ATOM 1483 N N . THR A 1 186 ? 6.102 -10.252 -19.073 1.00 87.94 186 THR A N 1
ATOM 1484 C CA . THR A 1 186 ? 7.003 -11.202 -19.750 1.00 87.94 186 THR A CA 1
ATOM 1485 C C . THR A 1 186 ? 6.359 -11.821 -20.993 1.00 87.94 186 THR A C 1
ATOM 1487 O O . THR A 1 186 ? 7.050 -12.140 -21.950 1.00 87.94 186 THR A O 1
ATOM 1490 N N . ILE A 1 187 ? 5.026 -11.901 -21.028 1.00 82.19 187 ILE A N 1
ATOM 1491 C CA . ILE A 1 187 ? 4.260 -12.581 -22.080 1.00 82.19 187 ILE A CA 1
ATOM 1492 C C . ILE A 1 187 ? 3.374 -11.634 -22.898 1.00 82.19 187 ILE A C 1
ATOM 1494 O O . ILE A 1 187 ? 2.765 -12.066 -23.875 1.00 82.19 187 ILE A O 1
ATOM 1498 N N . THR A 1 188 ? 3.275 -10.347 -22.541 1.00 82.19 188 THR A N 1
ATOM 1499 C CA . THR A 1 188 ? 2.393 -9.400 -23.253 1.00 82.19 188 THR A CA 1
ATOM 1500 C C . THR A 1 188 ? 2.756 -9.256 -24.722 1.00 82.19 188 THR A C 1
ATOM 1502 O O . THR A 1 188 ? 1.867 -9.137 -25.551 1.00 82.19 188 THR A O 1
ATOM 1505 N N . HIS A 1 189 ? 4.043 -9.288 -25.065 1.00 80.56 189 HIS A N 1
ATOM 1506 C CA . HIS A 1 189 ? 4.506 -9.141 -26.446 1.00 80.56 189 HIS A CA 1
ATOM 1507 C C . HIS A 1 189 ? 4.148 -10.341 -27.339 1.00 80.56 189 HIS A C 1
ATOM 1509 O O . HIS A 1 189 ? 4.145 -10.215 -28.561 1.00 80.56 189 HIS A O 1
ATOM 1515 N N . LEU A 1 190 ? 3.837 -11.494 -26.738 1.00 77.19 190 LEU A N 1
ATOM 1516 C CA . LEU A 1 190 ? 3.320 -12.662 -27.453 1.00 77.19 190 LEU A CA 1
ATOM 1517 C C . LEU A 1 190 ? 1.839 -12.483 -27.807 1.00 77.19 190 LEU A C 1
ATOM 1519 O O . LEU A 1 190 ? 1.322 -13.168 -28.691 1.00 77.19 190 LEU A O 1
ATOM 1523 N N . GLN A 1 191 ? 1.148 -11.564 -27.126 1.00 72.75 191 GLN A N 1
ATOM 1524 C CA . GLN A 1 191 ? -0.244 -11.242 -27.393 1.00 72.75 191 GLN A CA 1
ATOM 1525 C C . GLN A 1 191 ? -0.347 -10.293 -28.581 1.00 72.75 191 GLN A C 1
ATOM 1527 O O . GLN A 1 191 ? 0.118 -9.160 -28.545 1.00 72.75 191 GLN A O 1
ATOM 1532 N N . ASN A 1 192 ? -1.034 -10.749 -29.626 1.00 61.69 192 ASN A N 1
ATOM 1533 C CA . ASN A 1 192 ? -1.325 -9.958 -30.824 1.00 61.69 192 ASN A CA 1
ATOM 1534 C C . ASN A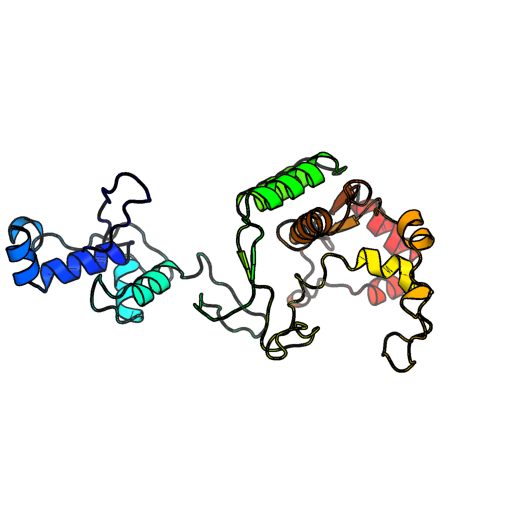 1 192 ? -2.583 -9.075 -30.673 1.00 61.69 192 ASN A C 1
ATOM 1536 O O . ASN A 1 192 ? -3.218 -8.752 -31.670 1.00 61.69 192 ASN A O 1
ATOM 1540 N N . GLY A 1 193 ? -2.989 -8.748 -29.442 1.00 64.06 193 GLY A N 1
ATOM 1541 C CA . GLY A 1 193 ? -4.175 -7.931 -29.166 1.00 64.06 193 GLY A CA 1
ATOM 1542 C C . GLY A 1 193 ? -3.845 -6.443 -29.060 1.00 64.06 193 GLY A C 1
ATOM 1543 O O . GLY A 1 193 ? -2.762 -6.070 -28.605 1.00 64.06 193 GLY A O 1
ATOM 1544 N N . ASP A 1 194 ? -4.786 -5.578 -29.441 1.00 67.75 194 ASP A N 1
ATOM 1545 C CA . ASP A 1 194 ? -4.695 -4.158 -29.105 1.00 67.75 194 ASP A CA 1
ATOM 1546 C C . ASP A 1 194 ? -5.008 -3.914 -27.613 1.00 67.75 194 ASP A C 1
ATOM 1548 O O . ASP A 1 194 ? -5.584 -4.750 -26.914 1.00 67.75 194 ASP A O 1
ATOM 1552 N N . MET A 1 195 ? -4.649 -2.733 -27.104 1.00 67.62 195 MET A N 1
ATOM 1553 C CA . MET A 1 195 ? -4.933 -2.357 -25.710 1.00 67.62 195 MET A CA 1
ATOM 1554 C C . MET A 1 195 ? -6.429 -2.206 -25.386 1.00 67.62 195 MET A C 1
ATOM 1556 O O . MET A 1 195 ? -6.779 -1.998 -24.226 1.00 67.62 195 MET A O 1
ATOM 1560 N N . TYR A 1 196 ? -7.300 -2.272 -26.396 1.00 69.62 196 TYR A N 1
ATOM 1561 C CA . TYR A 1 196 ? -8.744 -2.093 -26.272 1.00 69.62 196 TYR A CA 1
ATOM 1562 C C . TYR A 1 196 ? -9.508 -3.425 -26.320 1.00 69.62 196 TYR A C 1
ATOM 1564 O O . TYR A 1 196 ? -10.730 -3.422 -26.181 1.00 69.62 196 TYR A O 1
ATOM 1572 N N . GLY A 1 197 ? -8.804 -4.553 -26.478 1.00 61.66 197 GLY A N 1
ATOM 1573 C CA . GLY A 1 197 ? -9.398 -5.884 -26.562 1.00 61.66 197 GLY A CA 1
ATOM 1574 C C . GLY A 1 197 ? -10.238 -6.103 -27.823 1.00 61.66 197 GLY A C 1
ATOM 1575 O O . GLY A 1 197 ? -11.146 -6.931 -27.800 1.00 61.66 197 GLY A O 1
ATOM 1576 N N . SER A 1 198 ? -9.984 -5.346 -28.897 1.00 60.53 198 SER A N 1
ATOM 1577 C CA . SER A 1 198 ? -10.720 -5.475 -30.161 1.00 60.53 198 SER A CA 1
ATOM 1578 C C . SER A 1 198 ? -10.261 -6.679 -30.989 1.00 60.53 198 SER A C 1
ATOM 1580 O O . SER A 1 198 ? -11.060 -7.251 -31.732 1.00 60.53 198 SER A O 1
ATOM 1582 N N . ASP A 1 199 ? -9.017 -7.119 -30.784 1.00 58.66 199 ASP A N 1
ATOM 1583 C CA . ASP A 1 199 ? -8.473 -8.346 -31.358 1.00 58.66 199 ASP A CA 1
ATOM 1584 C C . ASP A 1 199 ? -8.531 -9.500 -30.352 1.00 58.66 199 ASP A C 1
ATOM 1586 O O . ASP A 1 199 ? -8.115 -9.385 -29.195 1.00 58.66 199 ASP A O 1
ATOM 1590 N N . THR A 1 200 ? -9.019 -10.658 -30.806 1.00 58.22 200 THR A N 1
ATOM 1591 C CA . THR A 1 200 ? -8.933 -11.907 -30.046 1.00 58.22 200 THR A CA 1
ATOM 1592 C C . THR A 1 200 ? -7.463 -12.278 -29.892 1.00 58.22 200 THR A C 1
ATOM 1594 O O . THR A 1 200 ? -6.857 -12.804 -30.825 1.00 58.22 200 THR A O 1
ATOM 1597 N N . SER A 1 201 ? -6.881 -11.993 -28.726 1.00 56.19 201 SER A N 1
ATOM 1598 C CA . SER A 1 201 ? -5.535 -12.446 -28.373 1.00 56.19 201 SER A CA 1
ATOM 1599 C C . SER A 1 201 ? -5.430 -13.960 -28.591 1.00 56.19 201 SER A C 1
ATOM 1601 O O . SER A 1 201 ? -6.204 -14.740 -28.037 1.00 56.19 201 SER A O 1
ATOM 1603 N N . LEU A 1 202 ? -4.497 -14.367 -29.455 1.00 59.06 202 LEU A N 1
ATOM 1604 C CA . LEU A 1 202 ? -4.308 -15.755 -29.890 1.00 59.06 202 LEU A CA 1
ATOM 1605 C C . LEU A 1 202 ? -3.329 -16.540 -29.006 1.00 59.06 202 LEU A C 1
ATOM 1607 O O . LEU A 1 202 ? -3.026 -17.682 -29.347 1.00 59.06 202 LEU A O 1
AT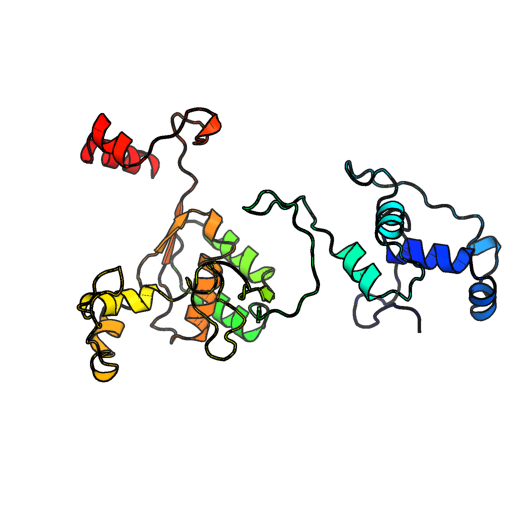OM 1611 N N . VAL A 1 203 ? -2.826 -15.959 -27.907 1.00 62.41 203 VAL A N 1
ATOM 1612 C CA . VAL A 1 203 ? -1.904 -16.671 -27.010 1.00 62.41 203 VAL A CA 1
ATOM 1613 C C . VAL A 1 203 ? -2.678 -17.744 -26.276 1.00 62.41 203 VAL A C 1
ATOM 1615 O O . VAL A 1 203 ? -3.454 -17.469 -25.361 1.00 62.41 203 VAL A O 1
ATOM 1618 N N . LYS A 1 204 ? -2.469 -18.985 -26.697 1.00 67.25 204 LYS A N 1
ATOM 1619 C CA . LYS A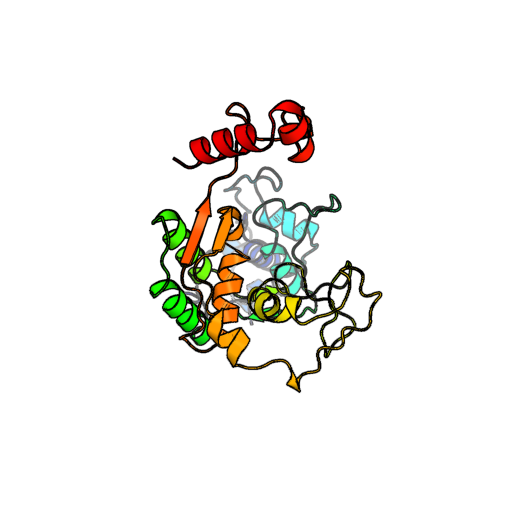 1 204 ? -3.000 -20.134 -25.979 1.00 67.25 204 LYS A CA 1
ATOM 1620 C C . LYS A 1 204 ? -2.141 -20.405 -24.742 1.00 67.25 204 LYS A C 1
ATOM 1622 O O . LYS A 1 204 ? -0.944 -20.114 -24.782 1.00 67.25 204 LYS A O 1
ATOM 1627 N N . PRO A 1 205 ? -2.695 -21.008 -23.675 1.00 67.00 205 PRO A N 1
ATOM 1628 C CA . PRO A 1 205 ? -1.916 -21.400 -22.499 1.00 67.00 205 PRO A CA 1
ATOM 1629 C C . PRO A 1 205 ? -0.648 -22.196 -22.841 1.00 67.00 205 PRO A C 1
ATOM 1631 O O . PRO A 1 205 ? 0.363 -22.049 -22.170 1.00 67.00 205 PRO A O 1
ATOM 1634 N N . GLU A 1 206 ? -0.660 -22.972 -23.929 1.00 70.62 206 GLU A N 1
ATOM 1635 C CA . GLU A 1 206 ? 0.496 -23.763 -24.377 1.00 70.62 206 GLU A CA 1
ATOM 1636 C C . GLU A 1 206 ? 1.674 -22.922 -24.903 1.00 70.62 206 GLU A C 1
ATOM 1638 O O . GLU A 1 206 ? 2.781 -23.435 -25.039 1.00 70.62 206 GLU A O 1
ATOM 1643 N N . GLN A 1 207 ? 1.446 -21.647 -25.228 1.00 68.25 207 GLN A N 1
ATOM 1644 C CA . GLN A 1 207 ? 2.483 -20.709 -25.670 1.00 68.25 207 GLN A CA 1
ATOM 1645 C C . GLN A 1 207 ? 3.104 -19.932 -24.502 1.00 68.25 207 GLN A C 1
ATOM 1647 O O . GLN A 1 207 ? 4.053 -19.180 -24.710 1.00 68.25 207 GLN A O 1
ATOM 1652 N N . LEU A 1 208 ? 2.585 -20.112 -23.284 1.00 69.38 208 LEU A N 1
ATOM 1653 C CA . LEU A 1 208 ? 3.160 -19.571 -22.059 1.00 69.38 208 LEU A CA 1
ATOM 1654 C C . LEU A 1 208 ? 4.257 -20.527 -21.585 1.00 69.38 208 LEU A C 1
ATOM 1656 O O . LEU A 1 208 ? 4.020 -21.403 -20.756 1.00 69.38 208 LEU A O 1
ATOM 1660 N N . THR A 1 209 ? 5.441 -20.418 -22.184 1.00 72.44 209 THR A N 1
ATOM 1661 C CA . THR A 1 209 ? 6.570 -21.276 -21.823 1.00 72.44 209 THR A CA 1
ATOM 1662 C C . THR A 1 209 ? 7.288 -20.739 -20.588 1.00 72.44 209 THR A C 1
ATOM 1664 O O . THR A 1 209 ? 7.474 -19.531 -20.424 1.00 72.44 209 THR A O 1
ATOM 1667 N N . ASP A 1 210 ? 7.768 -21.655 -19.745 1.00 79.19 210 ASP A N 1
ATOM 1668 C CA . ASP A 1 210 ? 8.630 -21.321 -18.603 1.00 79.19 210 ASP A CA 1
ATOM 1669 C C . ASP A 1 210 ? 9.956 -20.673 -19.043 1.00 79.19 210 ASP A C 1
ATOM 1671 O O . ASP A 1 210 ? 10.636 -20.054 -18.231 1.00 79.19 210 ASP A O 1
ATOM 1675 N N . GLU A 1 211 ? 10.328 -20.804 -20.321 1.00 83.12 211 GLU A N 1
ATOM 1676 C CA . GLU A 1 211 ? 11.548 -20.227 -20.889 1.00 83.12 211 GLU A CA 1
ATOM 1677 C C . GLU A 1 211 ? 11.499 -18.695 -20.906 1.00 83.12 211 GLU A C 1
ATOM 1679 O O . GLU A 1 211 ? 12.410 -18.060 -20.381 1.00 83.12 211 GLU A O 1
ATOM 1684 N N . GLU A 1 212 ? 10.426 -18.098 -21.435 1.00 82.75 212 GLU A N 1
ATOM 1685 C CA . GLU A 1 212 ? 10.303 -16.636 -21.516 1.00 82.75 212 GLU A CA 1
ATOM 1686 C C . GLU A 1 212 ? 10.143 -16.028 -20.116 1.00 82.75 212 GLU A C 1
ATOM 1688 O O . GLU A 1 212 ? 10.827 -15.068 -19.753 1.00 82.75 212 GLU A O 1
ATOM 1693 N N . PHE A 1 213 ? 9.288 -16.635 -19.284 1.00 87.38 213 PHE A N 1
ATOM 1694 C CA . PHE A 1 213 ? 9.110 -16.204 -17.900 1.00 87.38 213 PHE A CA 1
ATOM 1695 C C . PHE A 1 213 ? 10.413 -16.340 -17.103 1.00 87.38 213 PHE A C 1
ATOM 1697 O O . PHE A 1 213 ? 10.854 -15.371 -16.493 1.00 87.38 213 PHE A O 1
ATOM 1704 N N . GLY A 1 214 ? 11.070 -17.501 -17.140 1.00 89.38 214 GLY A N 1
ATOM 1705 C CA . GLY A 1 214 ? 12.308 -17.758 -16.402 1.00 89.38 214 GLY A CA 1
ATOM 1706 C C . GLY A 1 214 ? 13.522 -16.978 -16.915 1.00 89.38 214 GLY A C 1
ATOM 1707 O O . GLY A 1 214 ? 14.480 -16.791 -16.167 1.00 89.38 214 GLY A O 1
ATOM 1708 N N . TYR A 1 215 ? 13.497 -16.502 -18.165 1.00 90.94 215 TYR A N 1
ATOM 1709 C CA . TYR A 1 215 ? 14.522 -15.602 -18.694 1.00 90.94 215 TYR A CA 1
ATOM 1710 C C . TYR A 1 215 ? 14.414 -14.197 -18.085 1.00 90.94 215 TYR A C 1
ATOM 1712 O O . TYR A 1 215 ? 15.422 -13.626 -17.667 1.00 90.94 215 TYR A O 1
ATOM 1720 N N . TRP A 1 216 ? 13.198 -13.640 -18.026 1.00 92.38 216 TRP A N 1
ATOM 1721 C CA . TRP A 1 216 ? 12.965 -12.268 -17.560 1.00 92.38 216 TRP A CA 1
ATOM 1722 C C . TRP A 1 216 ? 12.760 -12.143 -16.048 1.00 92.38 216 TRP A C 1
ATOM 1724 O O . TRP A 1 216 ? 13.028 -11.083 -15.483 1.00 92.38 216 TRP A O 1
ATOM 1734 N N . TYR A 1 217 ? 12.240 -13.181 -15.394 1.00 93.88 217 TYR A N 1
ATOM 1735 C CA . TYR A 1 217 ? 11.935 -13.177 -13.967 1.00 93.88 217 TYR A CA 1
ATOM 1736 C C . TYR A 1 217 ? 13.062 -13.831 -13.153 1.00 93.88 217 TYR A C 1
ATOM 1738 O O . TYR A 1 217 ? 13.659 -14.810 -13.595 1.00 93.88 217 TYR A O 1
ATOM 1746 N N . PRO A 1 218 ? 13.349 -13.360 -11.927 1.00 95.62 218 PRO A N 1
ATOM 1747 C CA . PRO A 1 218 ? 12.716 -12.253 -11.206 1.00 95.62 218 PRO A CA 1
ATOM 1748 C C . PRO A 1 218 ? 13.066 -10.881 -11.774 1.00 95.62 218 PRO A C 1
ATOM 1750 O O . PRO A 1 218 ? 14.153 -10.686 -12.310 1.00 95.62 218 PRO A O 1
ATOM 1753 N N . PHE A 1 219 ? 12.192 -9.895 -11.555 1.00 95.38 219 PHE A N 1
ATOM 1754 C CA . PHE A 1 219 ? 12.545 -8.520 -11.896 1.00 95.38 219 PHE A CA 1
ATOM 1755 C C . PHE A 1 219 ? 13.702 -8.006 -11.021 1.00 95.38 219 PHE A C 1
ATOM 1757 O O . PHE A 1 219 ? 13.727 -8.192 -9.798 1.00 95.38 219 PHE A O 1
ATOM 1764 N N . ASP A 1 220 ? 14.647 -7.315 -11.660 1.00 95.69 220 ASP A N 1
ATOM 1765 C CA . ASP A 1 220 ? 15.847 -6.793 -11.002 1.00 95.69 220 ASP A CA 1
ATOM 1766 C C . ASP A 1 220 ? 15.577 -5.551 -10.150 1.00 95.69 220 ASP A C 1
ATOM 1768 O O . ASP A 1 220 ? 16.117 -5.407 -9.051 1.00 95.69 220 ASP A O 1
ATOM 1772 N N . LEU A 1 221 ? 14.749 -4.636 -10.659 1.00 96.62 221 LEU A N 1
ATOM 1773 C CA . LEU A 1 221 ? 14.513 -3.341 -10.036 1.00 96.62 221 LEU A CA 1
ATOM 1774 C C . LEU A 1 221 ? 13.086 -2.860 -10.268 1.00 96.62 221 LEU A C 1
ATOM 1776 O O . LEU A 1 221 ? 12.603 -2.815 -11.398 1.00 96.62 221 LEU A O 1
ATOM 1780 N N . ARG A 1 222 ? 12.456 -2.388 -9.192 1.00 96.69 222 ARG A N 1
ATOM 1781 C CA . ARG A 1 222 ? 11.200 -1.645 -9.247 1.00 96.69 222 ARG A CA 1
ATOM 1782 C C . ARG A 1 222 ? 11.364 -0.250 -8.648 1.00 96.69 222 ARG A C 1
ATOM 1784 O O . ARG A 1 222 ? 11.730 -0.109 -7.483 1.00 96.69 222 ARG A O 1
ATOM 1791 N N . VAL A 1 223 ? 11.087 0.775 -9.453 1.00 95.88 223 VAL A N 1
ATOM 1792 C CA . VAL A 1 223 ? 11.196 2.190 -9.061 1.00 95.88 223 VAL A CA 1
ATOM 1793 C C . VAL A 1 223 ? 9.812 2.757 -8.762 1.00 95.88 223 VAL A C 1
ATOM 1795 O O . VAL A 1 223 ? 8.871 2.509 -9.516 1.00 95.88 223 VAL A O 1
ATOM 1798 N N . SER A 1 224 ? 9.669 3.489 -7.657 1.00 95.75 224 SER A N 1
ATOM 1799 C CA . SER A 1 224 ? 8.391 4.069 -7.235 1.00 95.75 224 SER A CA 1
ATOM 1800 C C . SER A 1 224 ? 8.575 5.264 -6.296 1.00 95.75 224 SER A C 1
ATOM 1802 O O . SER A 1 224 ? 9.627 5.434 -5.694 1.00 95.75 224 SER A O 1
ATOM 1804 N N . GLY A 1 225 ? 7.524 6.060 -6.095 1.00 93.44 225 GLY A N 1
ATOM 1805 C CA . GLY A 1 225 ? 7.451 6.984 -4.965 1.00 93.44 225 GLY A CA 1
ATOM 1806 C C . GLY A 1 225 ? 7.349 6.249 -3.622 1.00 93.44 225 GLY A C 1
ATOM 1807 O O . GLY A 1 225 ? 6.820 5.133 -3.544 1.00 93.44 225 GLY A O 1
ATOM 1808 N N . LYS A 1 226 ? 7.855 6.883 -2.556 1.00 93.12 226 LYS A N 1
ATOM 1809 C CA . LYS A 1 226 ? 7.840 6.351 -1.180 1.00 93.12 226 LYS A CA 1
ATOM 1810 C C . LYS A 1 226 ? 6.441 6.143 -0.585 1.00 93.12 226 LYS A C 1
ATOM 1812 O O . LYS A 1 226 ? 6.281 5.379 0.360 1.00 93.12 226 LYS A O 1
ATOM 1817 N N . ASP A 1 227 ? 5.424 6.790 -1.143 1.00 93.75 227 ASP A N 1
ATOM 1818 C CA . ASP A 1 227 ? 4.015 6.657 -0.758 1.00 93.75 227 ASP A CA 1
ATOM 1819 C C . ASP A 1 227 ? 3.447 5.250 -0.994 1.00 93.75 227 ASP A C 1
ATOM 1821 O O . ASP A 1 227 ? 2.514 4.834 -0.304 1.00 93.75 227 ASP A O 1
ATOM 1825 N N . LEU A 1 228 ? 4.043 4.488 -1.917 1.00 96.62 228 LEU A N 1
ATOM 1826 C CA . LEU A 1 228 ? 3.605 3.127 -2.224 1.00 96.62 228 LEU A CA 1
ATOM 1827 C C . LEU A 1 228 ? 4.222 2.057 -1.309 1.00 96.62 228 LEU A C 1
ATOM 1829 O O . LEU A 1 228 ? 3.794 0.901 -1.355 1.00 96.62 228 LEU A O 1
ATOM 1833 N N . ILE A 1 229 ? 5.201 2.410 -0.464 1.00 96.12 229 ILE A N 1
ATOM 1834 C CA . ILE A 1 229 ? 5.869 1.460 0.444 1.00 96.12 229 ILE A CA 1
ATOM 1835 C C . ILE A 1 229 ? 4.847 0.807 1.376 1.00 96.12 229 ILE A C 1
ATOM 1837 O O . ILE A 1 229 ? 4.797 -0.416 1.468 1.00 96.12 229 ILE A O 1
ATOM 1841 N N . GLN A 1 230 ? 3.983 1.610 2.004 1.00 94.44 230 GLN A N 1
ATOM 1842 C CA . GLN A 1 230 ? 3.052 1.158 3.048 1.00 94.44 230 GLN A CA 1
ATOM 1843 C C . GLN A 1 230 ? 1.828 0.389 2.523 1.00 94.44 230 GLN A C 1
ATOM 1845 O O . GLN A 1 230 ? 0.956 0.007 3.297 1.00 94.44 230 GLN A O 1
ATOM 1850 N N . ASN A 1 231 ? 1.729 0.193 1.209 1.00 94.81 231 ASN A N 1
ATOM 1851 C CA . ASN A 1 231 ? 0.608 -0.481 0.567 1.00 94.81 231 ASN A CA 1
ATOM 1852 C C . ASN A 1 231 ? 1.109 -1.360 -0.589 1.00 94.81 231 ASN A C 1
ATOM 1854 O O . ASN A 1 231 ? 1.644 -2.442 -0.358 1.00 94.81 231 ASN A O 1
ATOM 1858 N N . HIS A 1 232 ? 0.998 -0.881 -1.825 1.00 96.88 232 HIS A N 1
ATOM 1859 C CA . HIS A 1 232 ? 1.279 -1.570 -3.071 1.00 96.88 232 HIS A CA 1
ATOM 1860 C C . HIS A 1 232 ? 2.608 -2.334 -3.060 1.00 96.88 232 HIS A C 1
ATOM 1862 O O . HIS A 1 232 ? 2.659 -3.489 -3.486 1.00 96.88 232 HIS A O 1
ATOM 1868 N N . LEU A 1 233 ? 3.715 -1.700 -2.663 1.00 97.19 233 LEU A N 1
ATOM 1869 C CA . LEU A 1 233 ? 5.021 -2.360 -2.718 1.00 97.19 233 LEU A CA 1
ATOM 1870 C C . LEU A 1 233 ? 5.113 -3.472 -1.670 1.00 97.19 233 LEU A C 1
ATOM 1872 O O . LEU A 1 233 ? 5.637 -4.539 -1.968 1.00 97.19 233 LEU A O 1
ATOM 1876 N N . THR A 1 234 ? 4.543 -3.269 -0.481 1.00 97.44 234 THR A N 1
ATOM 1877 C CA . THR A 1 234 ? 4.458 -4.329 0.533 1.00 97.44 234 THR A CA 1
ATOM 1878 C C . THR A 1 234 ? 3.564 -5.477 0.056 1.00 97.44 234 THR A C 1
ATOM 1880 O O . THR A 1 234 ? 3.956 -6.638 0.154 1.00 97.44 234 THR A O 1
ATOM 1883 N N . PHE A 1 235 ? 2.409 -5.187 -0.553 1.00 97.75 235 PHE A N 1
ATOM 1884 C CA . PHE A 1 235 ? 1.528 -6.218 -1.119 1.00 97.75 235 PHE A CA 1
ATOM 1885 C C . PHE A 1 235 ? 2.216 -6.997 -2.241 1.00 97.75 235 PHE A C 1
ATOM 1887 O O . PHE A 1 235 ? 2.045 -8.210 -2.345 1.00 97.75 235 PHE A O 1
ATOM 1894 N N . CYS A 1 236 ? 3.035 -6.326 -3.055 1.00 97.44 236 CYS A N 1
ATOM 1895 C CA . CYS A 1 236 ? 3.874 -6.971 -4.061 1.00 97.44 236 CYS A CA 1
ATOM 1896 C C . CYS A 1 236 ? 4.778 -8.030 -3.416 1.00 97.44 236 CYS A C 1
ATOM 1898 O O . CYS A 1 236 ? 4.797 -9.159 -3.896 1.00 97.44 236 CYS A O 1
ATOM 1900 N N . ILE A 1 237 ? 5.471 -7.705 -2.318 1.00 97.31 237 ILE A N 1
ATOM 1901 C CA . ILE A 1 237 ? 6.341 -8.654 -1.602 1.00 97.31 237 ILE A CA 1
ATOM 1902 C C . ILE A 1 237 ? 5.534 -9.855 -1.099 1.00 97.31 237 ILE A C 1
ATOM 1904 O O . ILE A 1 237 ? 5.900 -10.991 -1.393 1.00 97.31 237 ILE A O 1
ATOM 1908 N N . TYR A 1 238 ? 4.409 -9.621 -0.414 1.00 97.75 238 TYR A N 1
ATOM 1909 C CA . TYR A 1 238 ? 3.551 -10.701 0.089 1.00 97.75 238 TYR A CA 1
ATOM 1910 C C . TYR A 1 238 ? 3.087 -11.646 -1.024 1.00 97.75 238 TYR A C 1
ATOM 1912 O O . TYR A 1 238 ? 3.261 -12.860 -0.919 1.00 97.75 238 TYR A O 1
ATOM 1920 N N . ASN A 1 239 ? 2.516 -11.108 -2.103 1.00 97.31 239 ASN A N 1
ATOM 1921 C CA . ASN A 1 239 ? 1.954 -11.934 -3.172 1.00 97.31 239 ASN A CA 1
ATOM 1922 C C . ASN A 1 239 ? 3.039 -12.700 -3.942 1.00 97.31 239 ASN A C 1
ATOM 1924 O O . ASN A 1 239 ? 2.838 -13.866 -4.269 1.00 97.31 239 ASN A O 1
ATOM 1928 N N . HIS A 1 240 ? 4.214 -12.098 -4.163 1.00 97.31 240 HIS A N 1
ATOM 1929 C CA . HIS A 1 240 ? 5.351 -12.815 -4.749 1.00 97.31 240 HIS A CA 1
ATOM 1930 C C . HIS A 1 240 ? 5.844 -13.935 -3.838 1.00 97.31 240 HIS A C 1
ATOM 1932 O O . HIS A 1 240 ? 6.084 -15.038 -4.320 1.00 97.31 240 HIS A O 1
ATOM 1938 N N . ALA A 1 241 ? 5.958 -13.671 -2.534 1.00 96.44 241 ALA A N 1
ATOM 1939 C CA . ALA A 1 241 ? 6.383 -14.673 -1.569 1.00 96.44 241 ALA A CA 1
ATOM 1940 C C . ALA A 1 241 ? 5.412 -15.864 -1.513 1.00 96.44 241 ALA A C 1
ATOM 1942 O O . ALA A 1 241 ? 5.864 -17.002 -1.437 1.00 96.44 241 ALA A O 1
ATOM 1943 N N . ALA A 1 242 ? 4.100 -15.618 -1.595 1.00 95.88 242 ALA A N 1
ATOM 1944 C CA . ALA A 1 242 ? 3.084 -16.673 -1.561 1.00 95.88 242 ALA A CA 1
ATOM 1945 C C . ALA A 1 242 ? 3.007 -17.512 -2.842 1.00 95.88 242 ALA A C 1
ATOM 1947 O O . ALA A 1 242 ? 2.795 -18.719 -2.761 1.00 95.88 242 ALA A O 1
ATOM 1948 N N . ILE A 1 243 ? 3.106 -16.878 -4.013 1.00 95.12 243 ILE A N 1
ATOM 1949 C CA . ILE A 1 243 ? 2.778 -17.529 -5.290 1.00 95.12 243 ILE A CA 1
ATOM 1950 C C . ILE A 1 243 ? 4.024 -18.064 -5.997 1.00 95.12 243 ILE A C 1
ATOM 1952 O O . ILE A 1 243 ? 3.957 -19.101 -6.654 1.00 95.12 243 ILE A O 1
ATOM 1956 N N . LEU A 1 244 ? 5.161 -17.377 -5.875 1.00 93.38 244 LEU A N 1
ATOM 1957 C CA . LEU A 1 244 ? 6.371 -17.693 -6.626 1.00 93.38 244 LEU A CA 1
ATOM 1958 C C . LEU A 1 244 ? 7.439 -18.348 -5.745 1.00 93.38 244 LEU A C 1
ATOM 1960 O O . LEU A 1 244 ? 7.570 -18.084 -4.548 1.00 93.38 244 LEU A O 1
ATOM 1964 N N . SER A 1 245 ? 8.255 -19.190 -6.375 1.00 92.62 245 SER A N 1
ATOM 1965 C CA . SER A 1 245 ? 9.445 -19.777 -5.763 1.00 92.62 245 SER A CA 1
ATOM 1966 C C . SER A 1 245 ? 10.465 -18.701 -5.372 1.00 92.62 245 SER A C 1
ATOM 1968 O O . SER A 1 245 ? 10.549 -17.644 -5.996 1.00 92.62 245 SER A O 1
ATOM 1970 N N . GLN A 1 246 ? 11.314 -19.002 -4.384 1.00 93.94 246 GLN A N 1
ATOM 1971 C CA . GLN A 1 246 ? 12.296 -18.042 -3.853 1.00 93.94 246 GLN A CA 1
ATOM 1972 C C . GLN A 1 246 ? 13.240 -17.451 -4.910 1.00 93.94 246 GLN A C 1
ATOM 1974 O O . GLN A 1 246 ? 13.635 -16.295 -4.808 1.00 93.94 246 GLN A O 1
ATOM 1979 N N . HIS A 1 247 ? 13.588 -18.216 -5.949 1.00 93.38 247 HIS A N 1
ATOM 1980 C CA . HIS A 1 247 ? 14.445 -17.725 -7.032 1.00 93.38 247 HIS A CA 1
ATOM 1981 C C . HIS A 1 247 ? 13.752 -16.701 -7.945 1.00 93.38 247 HIS A C 1
ATOM 1983 O O . HIS A 1 247 ? 14.445 -15.972 -8.645 1.00 93.38 247 HIS A O 1
ATOM 1989 N N . HIS A 1 248 ? 12.418 -16.621 -7.909 1.00 95.19 248 HIS A N 1
ATOM 1990 C CA . HIS A 1 248 ? 11.592 -15.658 -8.643 1.00 95.19 248 HIS A CA 1
ATOM 1991 C C . HIS A 1 248 ? 11.106 -14.491 -7.767 1.00 95.19 248 HIS A C 1
ATOM 1993 O O . HIS A 1 248 ? 10.268 -13.692 -8.194 1.00 95.19 248 HIS A O 1
ATOM 1999 N N . TRP A 1 249 ? 11.617 -14.363 -6.543 1.00 96.62 249 TRP A N 1
ATOM 2000 C CA . TRP A 1 249 ? 11.297 -13.231 -5.682 1.00 96.62 249 TRP A CA 1
ATOM 2001 C C . TRP A 1 249 ? 11.918 -11.920 -6.191 1.00 96.62 249 TRP A C 1
ATOM 2003 O O . TRP A 1 249 ? 12.996 -11.949 -6.788 1.00 96.62 249 TRP A O 1
ATOM 2013 N N . PRO A 1 250 ? 11.269 -10.763 -5.944 1.00 96.81 250 PRO A N 1
ATOM 2014 C CA . PRO A 1 250 ? 11.801 -9.453 -6.310 1.00 96.81 250 PRO A CA 1
ATOM 2015 C C . PRO A 1 250 ? 13.244 -9.254 -5.844 1.00 96.81 250 PRO A C 1
ATOM 2017 O O . PRO A 1 250 ? 13.562 -9.559 -4.696 1.00 96.81 250 PRO A O 1
ATOM 2020 N N . ARG A 1 251 ? 14.110 -8.691 -6.696 1.00 96.62 251 ARG A N 1
ATOM 2021 C CA . ARG A 1 251 ? 15.520 -8.452 -6.332 1.00 96.62 251 ARG A CA 1
ATOM 2022 C C . ARG A 1 251 ? 15.768 -7.099 -5.672 1.00 96.62 251 ARG A C 1
ATOM 2024 O O . ARG A 1 251 ? 16.666 -6.989 -4.836 1.00 96.62 251 ARG A O 1
ATOM 2031 N N . GLY A 1 252 ? 15.001 -6.063 -6.010 1.00 95.94 252 GLY A N 1
ATOM 2032 C CA . GLY A 1 252 ? 15.232 -4.741 -5.434 1.00 95.94 252 GLY A CA 1
ATOM 2033 C C . GLY A 1 252 ? 14.164 -3.693 -5.717 1.00 95.94 252 GLY A C 1
ATOM 2034 O O . GLY A 1 252 ? 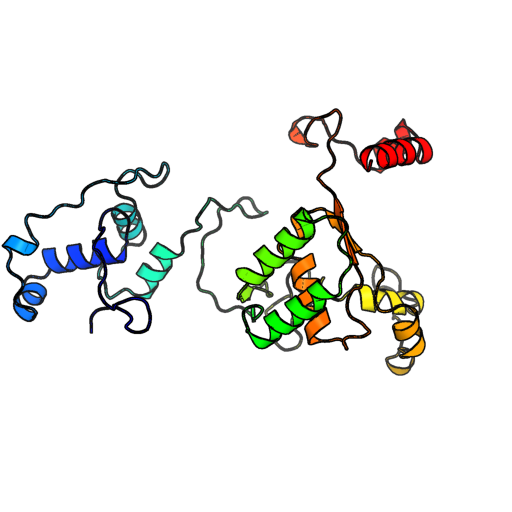13.457 -3.729 -6.726 1.00 95.94 252 GLY A O 1
ATOM 2035 N N . PHE A 1 253 ? 14.099 -2.717 -4.812 1.00 96.44 253 PHE A N 1
ATOM 2036 C CA . PHE A 1 253 ? 13.217 -1.556 -4.899 1.00 96.44 253 PHE A CA 1
ATOM 2037 C C . PHE A 1 253 ? 14.012 -0.266 -4.704 1.00 96.44 253 PHE A C 1
ATOM 2039 O O . PHE A 1 253 ? 14.815 -0.153 -3.775 1.00 96.44 253 PHE A O 1
ATOM 2046 N N . HIS A 1 254 ? 13.741 0.731 -5.544 1.00 95.25 254 HIS A N 1
ATOM 2047 C CA . HIS A 1 254 ? 14.232 2.095 -5.370 1.00 95.25 254 HIS A CA 1
ATOM 2048 C C . HIS A 1 254 ? 13.045 3.035 -5.161 1.00 95.25 254 HIS A C 1
ATOM 2050 O O . HIS A 1 254 ? 12.184 3.153 -6.034 1.00 95.25 254 HIS A O 1
ATOM 2056 N N . CYS A 1 255 ? 12.992 3.676 -3.993 1.00 94.56 255 CYS A N 1
ATOM 2057 C CA . CYS A 1 255 ? 11.896 4.563 -3.625 1.00 94.56 255 CYS A CA 1
ATOM 2058 C C . CYS A 1 255 ? 12.365 6.020 -3.589 1.00 94.56 255 CYS A C 1
ATOM 2060 O O . CYS A 1 255 ? 13.213 6.368 -2.772 1.00 94.56 255 CYS A O 1
ATOM 2062 N N . ASN A 1 256 ? 11.799 6.871 -4.447 1.00 92.69 256 ASN A N 1
ATOM 2063 C CA . ASN A 1 256 ? 12.111 8.299 -4.496 1.00 92.69 256 ASN A CA 1
ATOM 2064 C C . ASN A 1 256 ? 11.100 9.150 -3.704 1.00 92.69 256 ASN A C 1
ATOM 2066 O O . ASN A 1 256 ? 9.974 8.737 -3.409 1.00 92.69 256 ASN A O 1
ATOM 2070 N N . GLY A 1 257 ? 11.506 10.376 -3.368 1.00 90.69 257 GLY A N 1
ATOM 2071 C CA . GLY A 1 257 ? 10.621 11.385 -2.789 1.00 90.69 257 GLY A CA 1
ATOM 2072 C C . GLY A 1 257 ? 9.607 11.935 -3.797 1.00 90.69 257 GLY A C 1
ATOM 2073 O O . GLY A 1 257 ? 9.657 11.642 -4.993 1.00 90.69 257 GLY A O 1
ATOM 2074 N N . HIS A 1 258 ? 8.683 12.765 -3.313 1.00 90.50 258 HIS A N 1
ATOM 2075 C CA . HIS A 1 258 ? 7.784 13.508 -4.192 1.00 90.50 258 HIS A CA 1
ATOM 2076 C C . HIS A 1 258 ? 8.551 14.616 -4.916 1.00 90.50 258 HIS A C 1
ATOM 2078 O O . HIS A 1 258 ? 9.320 15.348 -4.294 1.00 90.50 258 HIS A O 1
ATOM 2084 N N . ILE A 1 259 ? 8.300 14.760 -6.216 1.00 90.06 259 ILE A N 1
ATOM 2085 C CA . ILE A 1 259 ? 8.877 15.838 -7.018 1.00 90.06 259 ILE A CA 1
ATOM 2086 C C . ILE A 1 259 ? 8.282 17.174 -6.553 1.00 90.06 259 ILE A C 1
ATOM 2088 O O . ILE A 1 259 ? 7.066 17.307 -6.384 1.00 90.06 259 ILE A O 1
ATOM 2092 N N . MET A 1 260 ? 9.150 18.162 -6.357 1.00 88.94 260 MET A N 1
ATOM 2093 C CA . MET A 1 260 ? 8.776 19.557 -6.134 1.00 88.94 260 MET A CA 1
ATOM 2094 C C . MET A 1 260 ? 9.020 20.351 -7.413 1.00 88.94 260 MET A C 1
ATOM 2096 O O . MET A 1 260 ? 9.940 20.046 -8.169 1.00 88.94 260 MET A O 1
ATOM 2100 N N . LEU A 1 261 ? 8.213 21.382 -7.641 1.00 87.56 261 LEU A N 1
ATOM 2101 C CA . LEU A 1 261 ? 8.382 22.299 -8.761 1.00 87.56 261 LEU A CA 1
ATOM 2102 C C . LEU A 1 261 ? 8.680 23.687 -8.206 1.00 87.56 261 LEU A C 1
ATOM 2104 O O . LEU A 1 261 ? 7.881 24.226 -7.442 1.00 87.56 261 LEU A O 1
ATOM 2108 N N . ASN A 1 262 ? 9.840 24.242 -8.568 1.00 86.69 262 ASN A N 1
ATOM 2109 C CA . ASN A 1 262 ? 10.344 25.515 -8.037 1.00 86.69 262 ASN A CA 1
ATOM 2110 C C . ASN A 1 262 ? 10.372 25.550 -6.497 1.00 86.69 262 ASN A C 1
ATOM 2112 O O . ASN A 1 262 ? 9.975 26.535 -5.882 1.00 86.69 262 ASN A O 1
ATOM 2116 N N . SER A 1 263 ? 10.813 24.448 -5.877 1.00 87.50 263 SER A N 1
ATOM 2117 C CA . SER A 1 263 ? 10.857 24.258 -4.414 1.00 87.50 263 SER A CA 1
ATOM 2118 C C . SER A 1 263 ? 9.496 24.275 -3.707 1.00 87.50 263 SER A C 1
ATOM 2120 O O . SER A 1 263 ? 9.434 24.332 -2.480 1.00 87.50 263 SER A O 1
ATOM 2122 N N . GLU A 1 264 ? 8.402 24.170 -4.458 1.00 89.25 264 GLU A N 1
ATOM 2123 C CA . GLU A 1 264 ? 7.044 24.117 -3.933 1.00 89.25 264 GLU A CA 1
ATOM 2124 C C . GLU A 1 264 ? 6.343 22.807 -4.312 1.00 89.25 264 GLU A C 1
ATOM 2126 O O . GLU A 1 264 ? 6.682 22.120 -5.283 1.00 89.25 264 GLU A O 1
ATOM 2131 N N . LYS A 1 265 ? 5.321 22.444 -3.530 1.00 88.56 265 LYS A N 1
ATOM 2132 C CA . LYS A 1 265 ? 4.489 21.276 -3.817 1.00 88.56 265 LYS A CA 1
ATOM 2133 C C . LYS A 1 265 ? 3.695 21.517 -5.101 1.00 88.56 265 LYS A C 1
ATOM 2135 O O . LYS A 1 265 ? 2.926 22.474 -5.182 1.00 88.56 265 LYS A O 1
ATOM 2140 N N . MET A 1 266 ? 3.806 20.593 -6.054 1.00 88.25 266 MET A N 1
ATOM 2141 C CA . MET A 1 266 ? 2.999 20.645 -7.271 1.00 88.25 266 MET A CA 1
ATOM 2142 C C . MET A 1 266 ? 1.505 20.548 -6.944 1.00 88.25 266 MET A C 1
ATOM 2144 O O . MET A 1 266 ? 1.057 19.595 -6.300 1.00 88.25 266 MET A O 1
ATOM 2148 N N . SER A 1 267 ? 0.724 21.520 -7.413 1.00 89.38 267 SER A N 1
ATOM 2149 C CA . SER A 1 267 ? -0.729 21.538 -7.258 1.00 89.38 267 SER A CA 1
ATOM 2150 C C . SER A 1 267 ? -1.403 22.261 -8.417 1.00 89.38 267 SER A C 1
ATOM 2152 O O . SER A 1 267 ? -1.036 23.374 -8.787 1.00 89.38 267 SER A O 1
ATOM 2154 N N . LYS A 1 268 ? -2.469 21.654 -8.948 1.00 86.44 268 LYS A N 1
ATOM 2155 C CA . LYS A 1 268 ? -3.308 22.285 -9.977 1.00 86.44 268 LYS A CA 1
ATOM 2156 C C . LYS A 1 268 ? -4.031 23.527 -9.450 1.00 86.44 268 LYS A C 1
ATOM 2158 O O . LYS A 1 268 ? -4.268 24.451 -10.216 1.00 86.44 268 LYS A O 1
ATOM 2163 N N . SER A 1 269 ? -4.373 23.564 -8.159 1.00 86.06 269 SER A N 1
ATOM 2164 C CA . SER A 1 269 ? -5.136 24.672 -7.570 1.00 86.06 269 SER A CA 1
ATOM 2165 C C . SER A 1 269 ? -4.317 25.948 -7.379 1.00 86.06 269 SER A C 1
ATOM 2167 O O . SER A 1 269 ? -4.880 27.035 -7.425 1.00 86.06 269 SER A O 1
ATOM 2169 N N . THR A 1 270 ? -3.001 25.831 -7.180 1.00 83.75 270 THR A N 1
ATOM 2170 C CA . THR A 1 270 ? -2.097 26.981 -7.015 1.00 83.75 270 THR A CA 1
ATOM 2171 C C . THR A 1 270 ? -1.529 27.474 -8.346 1.00 83.75 270 THR A C 1
ATOM 2173 O O . THR A 1 270 ? -0.796 28.456 -8.368 1.00 83.75 270 THR A O 1
ATOM 2176 N N . GLY A 1 271 ? -1.829 26.788 -9.456 1.00 86.44 271 GLY A N 1
ATOM 2177 C CA . GLY A 1 271 ? -1.227 27.041 -10.768 1.00 86.44 271 GLY A CA 1
ATOM 2178 C C . GLY A 1 271 ? 0.200 26.499 -10.918 1.00 86.44 271 GLY A C 1
ATOM 2179 O O . GLY A 1 271 ? 0.727 26.494 -12.027 1.00 86.44 271 GLY A O 1
ATOM 2180 N N . ASN A 1 272 ? 0.811 25.982 -9.845 1.00 89.38 272 ASN A N 1
ATOM 2181 C CA . ASN A 1 272 ? 2.149 25.394 -9.870 1.00 89.38 272 ASN A CA 1
ATOM 2182 C C . ASN A 1 272 ? 2.084 23.914 -10.290 1.00 89.38 272 ASN A C 1
ATOM 2184 O O . ASN A 1 272 ? 2.230 23.000 -9.473 1.00 89.38 272 ASN A O 1
ATOM 2188 N N . PHE A 1 273 ? 1.774 23.669 -11.564 1.00 93.19 273 PHE A N 1
ATOM 2189 C CA . PHE A 1 273 ? 1.611 22.322 -12.108 1.00 93.19 273 PHE A CA 1
ATOM 2190 C C . PHE A 1 273 ? 1.983 22.259 -13.587 1.00 93.19 273 PHE A C 1
ATOM 2192 O O . PHE A 1 273 ? 1.524 23.075 -14.381 1.00 93.19 273 PHE A O 1
ATOM 2199 N N . TRP A 1 274 ? 2.747 21.234 -13.956 1.00 90.69 274 TRP A N 1
ATOM 2200 C CA . TRP A 1 274 ? 3.106 20.942 -15.339 1.00 90.69 274 TRP A CA 1
ATOM 2201 C C . TRP A 1 274 ? 2.738 19.504 -15.680 1.00 90.69 274 TRP A C 1
ATOM 2203 O O . TRP A 1 274 ? 3.029 18.573 -14.930 1.00 90.69 274 TRP A O 1
ATOM 2213 N N . THR A 1 275 ? 2.103 19.309 -16.833 1.00 94.06 275 THR A N 1
ATOM 2214 C CA . THR A 1 275 ? 2.007 17.977 -17.440 1.00 94.06 275 THR A CA 1
ATOM 2215 C C . THR A 1 275 ? 3.314 17.632 -18.151 1.00 94.06 275 THR A C 1
ATOM 2217 O O . THR A 1 275 ? 4.034 18.519 -18.607 1.00 94.06 275 THR A O 1
ATOM 2220 N N . LEU A 1 276 ? 3.592 16.335 -18.323 1.00 94.38 276 LEU A N 1
ATOM 2221 C CA . LEU A 1 276 ? 4.751 15.878 -19.097 1.00 94.38 276 LEU A CA 1
ATOM 2222 C C . LEU A 1 276 ? 4.757 16.461 -20.520 1.00 94.38 276 LEU A C 1
ATOM 2224 O O . LEU A 1 276 ? 5.798 16.888 -21.005 1.00 94.38 276 LEU A O 1
ATOM 2228 N N . ARG A 1 277 ? 3.587 16.518 -21.170 1.00 96.00 277 ARG A N 1
ATOM 2229 C CA . ARG A 1 277 ? 3.437 17.084 -22.517 1.00 96.00 277 ARG A CA 1
ATOM 2230 C C . ARG A 1 277 ? 3.853 18.553 -22.556 1.00 96.00 277 ARG A C 1
ATOM 2232 O O . ARG A 1 277 ? 4.667 18.910 -23.394 1.00 96.00 277 ARG A O 1
ATOM 2239 N N . GLN A 1 278 ? 3.344 19.364 -21.629 1.00 95.00 278 GLN A N 1
ATOM 2240 C CA . GLN A 1 278 ? 3.702 20.782 -21.545 1.00 95.00 278 GLN A CA 1
ATOM 2241 C C . GLN A 1 278 ? 5.202 20.967 -21.311 1.00 95.00 278 GLN A C 1
ATOM 2243 O O . GLN A 1 278 ? 5.818 21.789 -21.974 1.00 95.00 278 GLN A O 1
ATOM 2248 N N . ALA A 1 279 ? 5.803 20.176 -20.415 1.00 94.56 279 ALA A N 1
ATOM 2249 C CA . ALA A 1 279 ? 7.235 20.273 -20.133 1.00 94.56 279 ALA A CA 1
ATOM 2250 C C . ALA A 1 279 ? 8.086 19.950 -21.372 1.00 94.56 279 ALA A C 1
ATOM 2252 O O . ALA A 1 279 ? 9.043 20.658 -21.667 1.00 94.56 279 ALA A O 1
ATOM 2253 N N . ILE A 1 280 ? 7.703 18.921 -22.135 1.00 97.12 280 ILE A N 1
ATOM 2254 C CA . ILE A 1 280 ? 8.389 18.550 -23.379 1.00 97.12 280 ILE A CA 1
ATOM 2255 C C . ILE A 1 280 ? 8.195 19.615 -24.464 1.00 97.12 280 ILE A C 1
ATOM 2257 O O . ILE A 1 280 ? 9.147 19.920 -25.176 1.00 97.12 280 ILE A O 1
ATOM 2261 N N . GLU A 1 281 ? 6.985 20.154 -24.614 1.00 97.25 281 GLU A N 1
ATOM 2262 C CA . GLU A 1 281 ? 6.680 21.182 -25.616 1.00 97.25 281 GLU A CA 1
ATOM 2263 C C . GLU A 1 281 ? 7.431 22.494 -25.332 1.00 97.25 281 GLU A C 1
ATOM 2265 O O . GLU A 1 281 ? 7.912 23.122 -26.271 1.00 97.25 281 GLU A O 1
ATOM 2270 N N . GLU A 1 282 ? 7.598 22.864 -24.059 1.00 96.62 282 GLU A N 1
ATOM 2271 C CA . GLU A 1 282 ? 8.319 24.078 -23.658 1.00 96.62 282 GLU A CA 1
ATOM 2272 C C . GLU A 1 282 ? 9.845 23.898 -23.671 1.00 96.62 282 GLU A C 1
ATOM 2274 O O . GLU A 1 282 ? 10.572 24.731 -24.211 1.00 96.62 282 GLU A O 1
ATOM 2279 N N . PHE A 1 283 ? 10.355 22.817 -23.071 1.00 95.38 283 PHE A N 1
ATOM 2280 C CA . PHE A 1 283 ? 11.785 22.671 -22.777 1.00 95.38 283 PHE A CA 1
ATOM 2281 C C . PHE A 1 283 ? 12.500 21.637 -23.643 1.00 95.38 283 PHE A C 1
ATOM 2283 O O . PHE A 1 283 ? 13.718 21.528 -23.553 1.00 95.38 283 PHE A O 1
ATOM 2290 N N . SER A 1 284 ? 11.796 20.896 -24.500 1.00 97.19 284 SER A N 1
ATOM 2291 C CA . SER A 1 284 ? 12.248 19.651 -25.144 1.00 97.19 284 SER A CA 1
ATOM 2292 C C . SER A 1 284 ? 12.350 18.454 -24.192 1.00 97.19 284 SER A C 1
ATOM 2294 O O . SER A 1 284 ? 12.474 18.579 -22.968 1.00 97.19 284 SER A O 1
ATOM 2296 N N . ALA A 1 285 ? 12.324 17.255 -24.776 1.00 97.38 285 ALA A N 1
ATOM 2297 C CA . ALA A 1 285 ? 12.478 16.007 -24.038 1.00 97.38 285 ALA A CA 1
ATOM 2298 C C . ALA A 1 285 ? 13.857 15.896 -23.367 1.00 97.38 285 ALA A C 1
ATOM 2300 O O . ALA A 1 285 ? 13.936 15.462 -22.220 1.00 97.38 285 ALA A O 1
ATOM 2301 N N . ASP A 1 286 ? 14.926 16.317 -24.046 1.00 97.38 286 ASP A N 1
ATOM 2302 C CA . ASP A 1 286 ? 16.291 16.168 -23.539 1.00 97.38 286 ASP A CA 1
ATOM 2303 C C . ASP A 1 286 ? 16.567 17.107 -22.368 1.00 97.38 286 ASP A C 1
ATOM 2305 O O . ASP A 1 286 ? 17.073 16.655 -21.340 1.00 97.38 286 ASP A O 1
ATOM 2309 N N . ALA A 1 287 ? 16.171 18.381 -22.463 1.00 95.75 287 ALA A N 1
ATOM 2310 C CA . ALA A 1 287 ? 16.353 19.302 -21.341 1.00 95.75 287 ALA A CA 1
ATOM 2311 C C . ALA A 1 287 ? 15.491 18.889 -20.139 1.00 95.75 287 ALA A C 1
ATOM 2313 O O . ALA A 1 287 ? 15.987 18.873 -19.016 1.00 95.75 287 ALA A O 1
ATOM 2314 N N . THR A 1 288 ? 14.244 18.452 -20.372 1.00 94.75 288 THR A N 1
ATOM 2315 C CA . THR A 1 288 ? 13.378 17.920 -19.305 1.00 94.75 288 THR A CA 1
ATOM 2316 C C . THR A 1 288 ? 14.035 16.726 -18.610 1.00 94.75 288 THR A C 1
ATOM 2318 O O . THR A 1 288 ? 14.092 16.674 -17.384 1.00 94.75 288 THR A O 1
ATOM 2321 N N . ARG A 1 289 ? 14.577 15.768 -19.373 1.00 95.44 289 ARG A N 1
ATOM 2322 C CA . ARG A 1 289 ? 15.275 14.598 -18.817 1.00 95.44 289 ARG A CA 1
ATOM 2323 C C . ARG A 1 289 ? 16.540 14.983 -18.058 1.00 95.44 289 ARG A C 1
ATOM 2325 O O . ARG A 1 289 ? 16.796 14.397 -17.012 1.00 95.44 289 ARG A O 1
ATOM 2332 N N . PHE A 1 290 ? 17.309 15.941 -18.568 1.00 95.25 290 PHE A N 1
ATOM 2333 C CA . PHE A 1 290 ? 18.514 16.434 -17.906 1.00 95.25 290 PHE A CA 1
ATOM 2334 C C . PHE A 1 290 ? 18.177 17.066 -16.551 1.00 95.25 290 PHE A C 1
ATOM 2336 O O . PHE A 1 290 ? 18.759 16.687 -15.539 1.00 95.25 290 PHE A O 1
ATOM 2343 N N . SER A 1 291 ? 17.170 17.943 -16.506 1.00 92.56 291 SER A N 1
ATOM 2344 C CA . SER A 1 291 ? 16.695 18.541 -15.255 1.00 92.56 291 SER A CA 1
ATOM 2345 C C . SER A 1 291 ? 16.140 17.501 -14.277 1.00 92.56 291 SER A C 1
ATOM 2347 O O . SER A 1 291 ? 16.405 17.590 -13.086 1.00 92.56 291 SER A O 1
ATOM 2349 N N . LEU A 1 292 ? 15.405 16.489 -14.755 1.00 92.62 292 LEU A N 1
ATOM 2350 C CA . LEU A 1 292 ? 14.911 15.404 -13.897 1.00 92.62 292 LEU A CA 1
ATOM 2351 C C . LEU A 1 292 ? 16.038 14.522 -13.341 1.00 92.62 292 LEU A C 1
ATOM 2353 O O . LEU A 1 292 ? 15.904 14.012 -12.234 1.00 92.62 292 LEU A O 1
ATOM 2357 N N . ALA A 1 293 ? 17.129 14.334 -14.087 1.00 92.56 293 ALA A N 1
ATOM 2358 C CA . ALA A 1 293 ? 18.280 13.569 -13.617 1.00 92.56 293 ALA A CA 1
ATOM 2359 C C . ALA A 1 293 ? 19.038 14.299 -12.497 1.00 92.56 293 ALA A C 1
ATOM 2361 O O . ALA A 1 293 ? 19.489 13.647 -11.560 1.00 92.56 293 ALA A O 1
ATOM 2362 N N . ASP A 1 294 ? 19.138 15.629 -12.573 1.00 89.69 294 ASP A N 1
ATOM 2363 C CA . ASP A 1 294 ? 19.761 16.468 -11.539 1.00 89.69 294 ASP A CA 1
ATOM 2364 C C . ASP A 1 294 ? 18.988 16.419 -10.208 1.00 89.69 294 ASP A C 1
ATOM 2366 O O . ASP A 1 294 ? 19.588 16.421 -9.143 1.00 89.69 294 ASP A O 1
ATOM 2370 N N . LEU A 1 295 ? 17.658 16.257 -10.255 1.00 79.81 295 LEU A N 1
ATOM 2371 C CA . LEU A 1 295 ? 16.814 16.104 -9.057 1.00 79.81 295 LEU A CA 1
ATOM 2372 C C . LEU A 1 295 ? 17.046 14.797 -8.279 1.00 79.81 295 LEU A C 1
ATOM 2374 O O . LEU A 1 295 ? 16.559 14.670 -7.154 1.00 79.81 295 LEU A O 1
ATOM 2378 N N . CYS A 1 296 ? 17.684 13.797 -8.892 1.00 58.59 296 CYS A N 1
ATOM 2379 C CA . CYS A 1 296 ? 17.893 12.476 -8.296 1.00 58.59 296 CYS A CA 1
ATOM 2380 C C . CYS A 1 296 ? 19.250 12.322 -7.585 1.00 58.59 296 CYS A C 1
ATOM 2382 O O . CYS A 1 296 ? 19.493 11.248 -7.026 1.00 58.59 296 CYS A O 1
ATOM 2384 N N . TRP A 1 297 ? 20.103 13.353 -7.605 1.00 44.41 297 TRP A N 1
ATOM 2385 C CA . TRP A 1 297 ? 21.384 13.420 -6.888 1.00 44.41 297 TRP A CA 1
ATOM 2386 C C . TRP A 1 297 ? 21.286 14.313 -5.649 1.00 44.41 297 TRP A C 1
ATOM 2388 O O . TRP A 1 297 ? 21.984 13.988 -4.661 1.00 44.41 297 TRP A O 1
#

Sequence (297 aa):
MLTIKSDKGTGILTSVPSDSPDDFMALHDLKQKPALRAKYGVKDEWVLPFEVLPIINIPEFGDKSAEKVCSNLKIKSQNDKDLLAEAKSEPEKKVMSRSGDECVVALTDQWYIRYGESEWRKMAEDCLSNMKLYGDETRHGFEHTLGWLNQWACSRSFGLGTYIPWDDQFLAESLSDSTLYMAYYTITHLQNGDMYGSDTSLVKPEQLTDEEFGYWYPFDLRVSGKDLIQNHLTFCIYNHAAILSQHHWPRGFHCNGHIMLNSEKMSKSTGNFWTLRQAIEEFSADATRFSLADLCW